Protein AF-F8PJX9-F1 (afdb_monomer)

pLDDT: mean 80.09, std 20.68, range [26.75, 98.44]

Mean predicted aligned error: 11.61 Å

Foldseek 3Di:
DPVVVVVVQQVVLLVQLLVVLVVVVVVVVVVVPDLAAASVVLCVQPLNVVSSPPPDDDPQHPCNVVVPDPPSVVSSVVSSCVVCVVLLQLLLVLLVNHPDDDPDPQWDRPLRFQLQWKAFQVALDFDPVCPLLSTDGSSRLRHDDRPPQDPVRSVVDDRDSVRMHGDPLLNQQVVLLCVQLVHDRTGPCSVVSQQVLAQFKFWPPAPFGFTGGPSNRNNVSVVDPDIDIHGHDPVCCCVLCVFPQDACLLVLCPDPDPVSVVQLQDQFKFFSRPDPPDDDDDDPDPDDDDDDDDDDDDDDDDDDDDPPPVVPPPPPTGTDRNVRLCVCCCPPVVDNRDHSRGMGGDDPPVCVVPPVPD

Structure (mmCIF, N/CA/C/O backbone):
data_AF-F8PJX9-F1
#
_entry.id   AF-F8PJX9-F1
#
loop_
_atom_site.group_PDB
_atom_site.id
_atom_site.type_symbol
_atom_site.label_atom_id
_atom_site.label_alt_id
_atom_site.label_comp_id
_atom_site.label_asym_id
_atom_site.label_entity_id
_atom_site.label_seq_id
_atom_site.pdbx_PDB_ins_code
_atom_site.Cartn_x
_atom_site.Cartn_y
_atom_site.Cartn_z
_atom_site.occupancy
_atom_site.B_iso_or_equiv
_atom_site.auth_seq_id
_atom_site.auth_comp_id
_atom_site.auth_asym_id
_atom_site.auth_atom_id
_atom_site.pdbx_PDB_model_num
ATOM 1 N N . MET A 1 1 ? -43.158 20.990 28.855 1.00 52.88 1 MET A N 1
ATOM 2 C CA . MET A 1 1 ? -42.082 21.633 28.054 1.00 52.88 1 MET A CA 1
ATOM 3 C C . MET A 1 1 ? -40.657 21.141 28.402 1.00 52.88 1 MET A C 1
ATOM 5 O O . MET A 1 1 ? -39.682 21.764 28.004 1.00 52.88 1 MET A O 1
ATOM 9 N N . THR A 1 2 ? -40.489 19.994 29.070 1.00 69.50 2 THR A N 1
ATOM 10 C CA . THR A 1 2 ? -39.221 19.583 29.715 1.00 69.50 2 THR A CA 1
ATOM 11 C C . THR A 1 2 ? -38.483 18.452 28.989 1.00 69.50 2 THR A C 1
ATOM 13 O O . THR A 1 2 ? -37.275 18.545 28.785 1.00 69.50 2 THR A O 1
ATOM 16 N N . GLU A 1 3 ? -39.188 17.436 28.484 1.00 73.19 3 GLU A N 1
ATOM 17 C CA . GLU A 1 3 ? -38.538 16.297 27.814 1.00 73.19 3 GLU A CA 1
ATOM 18 C C . GLU A 1 3 ? -37.868 16.656 26.487 1.00 73.19 3 GLU A C 1
ATOM 20 O O . GLU A 1 3 ? -36.768 16.193 26.208 1.00 73.19 3 GLU A O 1
ATOM 25 N N . ARG A 1 4 ? -38.500 17.496 25.657 1.00 77.31 4 ARG A N 1
ATOM 26 C CA . ARG A 1 4 ? -37.942 17.873 24.345 1.00 77.31 4 ARG A CA 1
ATOM 27 C C . ARG A 1 4 ? -36.623 18.638 24.491 1.00 77.31 4 ARG A C 1
ATOM 29 O O . ARG A 1 4 ? -35.697 18.415 23.717 1.00 77.31 4 ARG A O 1
ATOM 36 N N . ARG A 1 5 ? -36.522 19.494 25.514 1.00 75.75 5 ARG A N 1
ATOM 37 C CA . ARG A 1 5 ? -35.301 20.241 25.844 1.00 75.75 5 ARG A CA 1
ATOM 38 C C . ARG A 1 5 ? -34.212 19.309 26.381 1.00 75.75 5 ARG A C 1
ATOM 40 O O . ARG A 1 5 ? -33.078 19.403 25.925 1.00 75.75 5 ARG A O 1
ATOM 47 N N . GLN A 1 6 ? -34.565 18.359 27.251 1.00 77.50 6 GLN A N 1
ATOM 48 C CA . GLN A 1 6 ? -33.621 17.357 27.754 1.00 77.50 6 GLN A CA 1
ATOM 49 C C . GLN A 1 6 ? -33.105 16.431 26.643 1.00 77.50 6 GLN A C 1
ATOM 51 O O . GLN A 1 6 ? -31.904 16.188 26.557 1.00 77.50 6 GLN A O 1
ATOM 56 N N . ARG A 1 7 ? -33.984 15.958 25.748 1.00 77.69 7 ARG A N 1
ATOM 57 C CA . ARG A 1 7 ? -33.595 15.154 24.577 1.00 77.69 7 ARG A CA 1
ATOM 58 C C . ARG A 1 7 ? -32.652 15.931 23.661 1.00 77.69 7 ARG A C 1
ATOM 60 O O . ARG A 1 7 ? -31.599 15.414 23.310 1.00 77.69 7 ARG A O 1
ATOM 67 N N . SER A 1 8 ? -32.971 17.191 23.359 1.00 80.38 8 SER A N 1
ATOM 68 C CA . SER A 1 8 ? -32.108 18.055 22.544 1.00 80.38 8 SER A CA 1
ATOM 69 C C . SER A 1 8 ? -30.735 18.296 23.187 1.00 80.38 8 SER A C 1
ATOM 71 O O . SER A 1 8 ? -29.722 18.249 22.490 1.00 80.38 8 SER A O 1
ATOM 73 N N . MET A 1 9 ? -30.674 18.503 24.506 1.00 78.19 9 MET A N 1
ATOM 74 C CA . MET A 1 9 ? -29.403 18.632 25.225 1.00 78.19 9 MET A CA 1
ATOM 75 C C . MET A 1 9 ? -28.600 17.331 25.199 1.00 78.19 9 MET A C 1
ATOM 77 O O . MET A 1 9 ? -27.410 17.356 24.890 1.00 78.19 9 MET A O 1
ATOM 81 N N . ASN A 1 10 ? -29.241 16.190 25.462 1.00 77.88 10 ASN A N 1
ATOM 82 C CA . ASN A 1 10 ? -28.597 14.880 25.403 1.00 77.88 10 ASN A CA 1
ATOM 83 C C . ASN A 1 10 ? -28.039 14.602 23.997 1.00 77.88 10 ASN A C 1
ATOM 85 O O . ASN A 1 10 ? -26.886 14.199 23.871 1.00 77.88 10 ASN A O 1
ATOM 89 N N . GLU A 1 11 ? -28.804 14.888 22.937 1.00 80.50 11 GLU A N 1
ATOM 90 C CA . GLU A 1 11 ? -28.338 14.788 21.547 1.00 80.50 11 GLU A CA 1
ATOM 91 C C . GLU A 1 11 ? -27.119 15.675 21.273 1.00 80.50 11 GLU A C 1
ATOM 93 O O . GLU A 1 11 ? -26.170 15.234 20.621 1.00 80.50 11 GLU A O 1
ATOM 98 N N . HIS A 1 12 ? -27.111 16.909 21.786 1.00 80.00 12 HIS A N 1
ATOM 99 C CA . HIS A 1 12 ? -25.969 17.810 21.654 1.00 80.00 12 HIS A CA 1
ATOM 100 C C . HIS A 1 12 ? -24.716 17.247 22.347 1.00 80.00 12 HIS A C 1
ATOM 102 O O . HIS A 1 12 ? -23.640 17.223 21.745 1.00 80.00 12 HIS A O 1
ATOM 108 N N . TYR A 1 13 ? -24.843 16.725 23.573 1.00 78.06 13 TYR A N 1
ATOM 109 C CA . TYR A 1 13 ? -23.731 16.073 24.276 1.00 78.06 13 TYR A CA 1
ATOM 110 C C . TYR A 1 13 ? -23.221 14.835 23.531 1.00 78.06 13 TYR A C 1
ATOM 112 O O . TYR A 1 13 ? -22.010 14.689 23.359 1.00 78.06 13 TYR A O 1
ATOM 120 N N . TYR A 1 14 ? -24.122 13.988 23.026 1.00 78.00 14 TYR A N 1
ATOM 121 C CA . TYR A 1 14 ? -23.756 12.829 22.211 1.00 78.00 14 TYR A CA 1
ATOM 122 C C . TYR A 1 14 ? -22.992 13.234 20.945 1.00 78.00 14 TYR A C 1
ATOM 124 O O . TYR A 1 14 ? -21.955 12.643 20.636 1.00 78.00 14 TYR A O 1
ATOM 132 N N . ARG A 1 15 ? -23.458 14.262 20.220 1.00 81.81 15 ARG A N 1
ATOM 133 C CA . ARG A 1 15 ? -22.756 14.780 19.032 1.00 81.81 15 ARG A CA 1
ATOM 134 C C . ARG A 1 15 ? -21.364 15.291 19.388 1.00 81.81 15 ARG A C 1
ATOM 136 O O . ARG A 1 15 ? -20.407 14.925 18.709 1.00 81.81 15 ARG A O 1
ATOM 143 N N . ARG A 1 16 ? -21.235 16.069 20.469 1.00 82.50 16 ARG A N 1
ATOM 144 C CA . ARG A 1 16 ? -19.939 16.590 20.929 1.00 82.50 16 ARG A CA 1
ATOM 145 C C . ARG A 1 16 ? -18.960 15.460 21.247 1.00 82.50 16 ARG A C 1
ATOM 147 O O . ARG A 1 16 ? -17.855 15.461 20.716 1.00 82.50 16 ARG A O 1
ATOM 154 N N . ARG A 1 17 ? -19.388 14.448 22.011 1.00 80.56 17 ARG A N 1
ATOM 155 C CA . ARG A 1 17 ? -18.528 13.300 22.347 1.00 80.56 17 ARG A CA 1
ATOM 156 C C . ARG A 1 17 ? -18.090 12.509 21.115 1.00 80.56 17 ARG A C 1
ATOM 158 O O . ARG A 1 17 ? -16.942 12.084 21.038 1.00 80.56 17 ARG A O 1
ATOM 165 N N . ARG A 1 18 ? -18.963 12.340 20.114 1.00 84.19 18 ARG A N 1
ATOM 166 C CA . ARG A 1 18 ? -18.594 11.668 18.853 1.00 84.19 18 ARG A CA 1
ATOM 167 C C . ARG A 1 18 ? -17.515 12.413 18.068 1.00 84.19 18 ARG A C 1
ATOM 169 O O . ARG A 1 18 ? -16.704 11.747 17.421 1.00 84.19 18 ARG A O 1
ATOM 176 N N . ILE A 1 19 ? -17.519 13.747 18.122 1.00 86.00 19 ILE A N 1
ATOM 177 C CA . ILE A 1 19 ? -16.484 14.598 17.519 1.00 86.00 19 ILE A CA 1
ATOM 178 C C . ILE A 1 19 ? -15.173 14.456 18.297 1.00 86.00 19 ILE A C 1
ATOM 180 O O . ILE A 1 19 ? -14.124 14.270 17.691 1.00 86.00 19 ILE A O 1
ATOM 184 N N . GLU A 1 20 ? -15.219 14.476 19.630 1.00 83.75 20 GLU A N 1
ATOM 185 C CA . GLU A 1 20 ? -14.023 14.328 20.470 1.00 83.75 20 GLU A CA 1
ATOM 186 C C . GLU A 1 20 ? -13.341 12.955 20.278 1.00 83.75 20 GLU A C 1
ATOM 188 O O . GLU A 1 20 ? -12.118 12.881 20.130 1.00 83.75 20 GLU A O 1
ATOM 193 N N . VAL A 1 21 ? -14.125 11.872 20.182 1.00 86.75 21 VAL A N 1
ATOM 194 C CA . VAL A 1 21 ? -13.628 10.521 19.848 1.00 86.75 21 VAL A CA 1
ATOM 195 C C . VAL A 1 21 ? -12.968 10.495 18.471 1.00 86.75 21 VAL A C 1
ATOM 197 O O . VAL A 1 21 ? -11.908 9.900 18.301 1.00 86.75 21 VAL A O 1
ATOM 200 N N . GLU A 1 22 ? -13.570 11.153 17.482 1.00 90.44 22 GLU A N 1
ATOM 201 C CA . GLU A 1 22 ? -13.020 11.235 16.127 1.00 90.44 22 GLU A CA 1
ATOM 202 C C . GLU A 1 22 ? -11.712 12.029 16.076 1.00 90.44 22 GLU A C 1
ATOM 204 O O . GLU A 1 22 ? -10.753 11.604 15.435 1.00 90.44 22 GLU A O 1
ATOM 209 N N . GLN A 1 23 ? -11.621 13.138 16.811 1.00 88.75 23 GLN A N 1
ATOM 210 C CA . GLN A 1 23 ? -10.377 13.895 16.959 1.00 88.75 23 GLN A CA 1
ATOM 211 C C . GLN A 1 23 ? -9.276 13.057 17.614 1.00 88.75 23 GLN A C 1
ATOM 213 O O . GLN A 1 23 ? -8.115 13.133 17.212 1.00 88.75 23 GLN A O 1
ATOM 218 N N . HIS A 1 24 ? -9.616 12.246 18.616 1.00 87.25 24 HIS A N 1
ATOM 219 C CA . HIS A 1 24 ? -8.653 11.346 19.241 1.00 87.25 24 HIS A CA 1
ATOM 220 C C . HIS A 1 24 ? -8.212 10.216 18.307 1.00 87.25 24 HIS A C 1
ATOM 222 O O . HIS A 1 24 ? -7.014 9.981 18.184 1.00 87.25 24 HIS A O 1
ATOM 228 N N . PHE A 1 25 ? -9.147 9.591 17.590 1.00 90.94 25 PHE A N 1
ATOM 229 C CA . PHE A 1 25 ? -8.839 8.611 16.550 1.00 90.94 25 PHE A CA 1
ATOM 230 C C . PHE A 1 25 ? -7.883 9.188 15.498 1.00 90.94 25 PHE A C 1
ATOM 232 O O . PHE A 1 25 ? -6.879 8.566 15.162 1.00 90.94 25 PHE A O 1
ATOM 239 N N . ASN A 1 26 ? -8.148 10.408 15.021 1.00 91.25 26 ASN A N 1
ATOM 240 C CA . ASN A 1 26 ? -7.288 11.081 14.051 1.00 91.25 26 ASN A CA 1
ATOM 241 C C . ASN A 1 26 ? -5.891 11.380 14.617 1.00 91.25 26 ASN A C 1
ATOM 243 O O . ASN A 1 26 ? -4.916 11.253 13.879 1.00 91.25 26 ASN A O 1
ATOM 247 N N . ARG A 1 27 ? -5.771 11.704 15.915 1.00 89.50 27 ARG A N 1
ATOM 248 C CA . ARG A 1 27 ? -4.466 11.827 16.591 1.00 89.50 27 ARG A CA 1
ATOM 249 C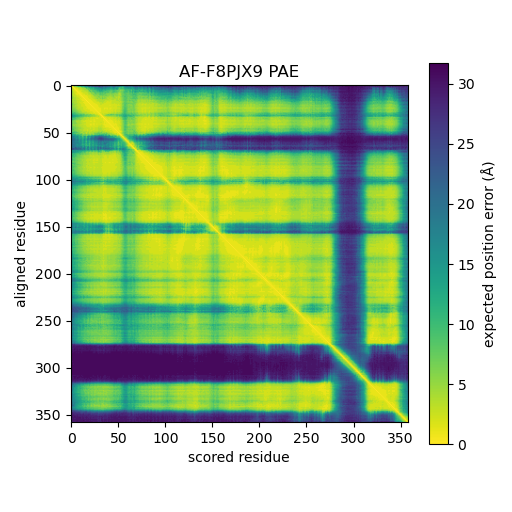 C . ARG A 1 27 ? -3.706 10.502 16.607 1.00 89.50 27 ARG A C 1
ATOM 251 O O . ARG A 1 27 ? -2.593 10.459 16.095 1.00 89.50 27 ARG A O 1
ATOM 258 N N . LEU A 1 28 ? -4.328 9.418 17.076 1.00 88.94 28 LEU A N 1
ATOM 259 C CA . LEU A 1 28 ? -3.705 8.085 17.084 1.00 88.94 28 LEU A CA 1
ATOM 260 C C . LEU A 1 28 ? -3.274 7.652 15.675 1.00 88.94 28 LEU A C 1
ATOM 262 O O . LEU A 1 28 ? -2.184 7.119 15.483 1.00 88.94 28 LEU A O 1
ATOM 266 N N . LYS A 1 29 ? -4.112 7.934 14.671 1.00 89.62 29 LYS A N 1
ATOM 267 C CA . LYS A 1 29 ? -3.804 7.662 13.265 1.00 89.62 29 LYS A CA 1
ATOM 268 C C . LYS A 1 29 ? -2.610 8.477 12.766 1.00 89.62 29 LYS A C 1
ATOM 270 O O . LYS A 1 29 ? -1.818 7.960 11.988 1.00 89.62 29 LYS A O 1
ATOM 275 N N . SER A 1 30 ? -2.484 9.734 13.192 1.00 87.69 30 SER A N 1
ATOM 276 C CA . SER A 1 30 ? -1.356 10.596 12.819 1.00 87.69 30 SER A CA 1
ATOM 277 C C . SER A 1 30 ? -0.043 10.221 13.511 1.00 87.69 30 SER A C 1
ATOM 279 O O . SER A 1 30 ? 1.014 10.417 12.925 1.00 87.69 30 SER A O 1
ATOM 281 N N . GLU A 1 31 ? -0.105 9.654 14.719 1.00 87.75 31 GLU A N 1
ATOM 282 C CA . GLU A 1 31 ? 1.071 9.165 15.450 1.00 87.75 31 GLU A CA 1
ATOM 283 C C . GLU A 1 31 ? 1.675 7.909 14.806 1.00 87.75 31 GLU A C 1
ATOM 285 O O . GLU A 1 31 ? 2.873 7.680 14.924 1.00 87.75 31 GLU A O 1
ATOM 290 N N . GLY A 1 32 ? 0.864 7.088 14.126 1.00 82.12 32 GLY A N 1
ATOM 291 C CA . GLY A 1 32 ? 1.338 5.921 13.367 1.00 82.12 32 GLY A CA 1
ATOM 292 C C . GLY A 1 32 ? 1.803 4.731 14.217 1.00 82.12 32 GLY A C 1
ATOM 293 O O . GLY A 1 32 ? 2.266 3.734 13.673 1.00 82.12 32 GLY A O 1
ATOM 294 N N . ASN A 1 33 ? 1.649 4.800 15.541 1.00 82.88 33 ASN A N 1
ATOM 295 C CA . ASN A 1 33 ? 2.106 3.760 16.472 1.00 82.88 33 ASN A CA 1
ATOM 296 C C . ASN A 1 33 ? 1.156 2.555 16.573 1.00 82.88 33 ASN A C 1
ATOM 298 O O . ASN A 1 33 ? 1.515 1.523 17.144 1.00 82.88 33 ASN A O 1
ATOM 302 N N . PHE A 1 34 ? -0.065 2.679 16.051 1.00 84.19 34 PHE A N 1
ATOM 303 C CA . PHE A 1 34 ? -1.120 1.684 16.207 1.00 84.19 34 PHE A CA 1
ATOM 304 C C . PHE A 1 34 ? -1.714 1.286 14.860 1.00 84.19 34 PHE A C 1
ATOM 306 O O . PHE A 1 34 ? -2.024 2.137 14.027 1.00 84.19 34 PHE A O 1
ATOM 313 N N . VAL A 1 35 ? -1.964 -0.014 14.694 1.00 90.88 35 VAL A N 1
ATOM 314 C CA . VAL A 1 35 ? -2.883 -0.499 13.664 1.00 90.88 35 VAL A CA 1
ATOM 315 C C . VAL A 1 35 ? -4.294 -0.198 14.146 1.00 90.88 35 VAL A C 1
ATOM 317 O O . VAL A 1 35 ? -4.730 -0.712 15.177 1.00 90.88 35 VAL A O 1
ATOM 320 N N . LEU A 1 36 ? -4.986 0.674 13.421 1.00 93.12 36 LEU A N 1
ATOM 321 C CA . LEU A 1 36 ? -6.319 1.129 13.787 1.00 93.12 36 LEU A CA 1
ATOM 322 C C . LEU A 1 36 ? -7.366 0.542 12.841 1.00 93.12 36 LEU A C 1
ATOM 324 O O . LEU A 1 36 ? -7.138 0.494 11.629 1.00 93.12 36 LEU A O 1
ATOM 328 N N . PRO A 1 37 ? -8.535 0.143 13.369 1.00 94.25 37 PRO A N 1
ATOM 329 C CA . PRO A 1 37 ? -9.659 -0.212 12.529 1.00 94.25 37 PRO A CA 1
ATOM 330 C C . PRO A 1 37 ? -10.274 1.049 11.898 1.00 94.25 37 PRO A C 1
ATOM 332 O O . PRO A 1 37 ? -9.840 2.180 12.141 1.00 94.25 37 PRO A O 1
ATOM 335 N N . THR A 1 38 ? -11.341 0.893 11.117 1.00 91.81 38 THR A N 1
ATOM 336 C CA . THR A 1 38 ? -12.140 2.051 10.682 1.00 91.81 38 THR A CA 1
ATOM 337 C C . THR A 1 38 ? -12.692 2.831 11.884 1.00 91.81 38 THR A C 1
ATOM 339 O O . THR A 1 38 ? -12.936 2.267 12.950 1.00 91.81 38 THR A O 1
ATOM 342 N N . LEU A 1 39 ? -12.973 4.130 11.720 1.00 91.00 39 LEU A N 1
ATOM 343 C CA . LEU A 1 39 ? -13.576 4.946 12.787 1.00 91.00 39 LEU A CA 1
ATOM 344 C C . LEU A 1 39 ? -14.912 4.363 13.289 1.00 91.00 39 LEU A C 1
ATOM 346 O O . LEU A 1 39 ? -15.264 4.524 14.458 1.00 91.00 39 LEU A O 1
ATOM 350 N N . ALA A 1 40 ? -15.668 3.699 12.411 1.00 89.50 40 ALA A N 1
ATOM 351 C CA . ALA A 1 40 ? -16.921 3.046 12.773 1.00 89.50 40 ALA A CA 1
ATOM 352 C C . ALA A 1 40 ? -16.693 1.873 13.737 1.00 89.50 40 ALA A C 1
ATOM 354 O O . ALA A 1 40 ? -17.381 1.793 14.751 1.00 89.50 40 ALA A O 1
ATOM 355 N N . GLU A 1 41 ? -15.711 1.016 13.460 1.00 91.94 41 GLU A N 1
ATOM 356 C CA . GLU A 1 41 ? -15.319 -0.085 14.348 1.00 91.94 41 GLU A CA 1
ATOM 357 C C . GLU A 1 41 ? -14.650 0.427 15.629 1.00 91.94 41 GLU A C 1
ATOM 359 O O . GLU A 1 41 ? -14.981 -0.023 16.722 1.00 91.94 41 GLU A O 1
ATOM 364 N N . PHE A 1 42 ? -13.800 1.452 15.533 1.00 92.38 42 PHE A N 1
ATOM 365 C CA . PHE A 1 42 ? -13.177 2.082 16.699 1.00 92.38 42 PHE A CA 1
ATOM 366 C C . PHE A 1 42 ? -14.218 2.602 17.703 1.00 92.38 42 PHE A C 1
ATOM 368 O O . PHE A 1 42 ? -14.086 2.423 18.910 1.00 92.38 42 PHE A O 1
ATOM 375 N N . ARG A 1 43 ? -15.315 3.194 17.214 1.00 90.31 43 ARG A N 1
ATOM 376 C CA . ARG A 1 43 ? -16.429 3.663 18.058 1.00 90.31 43 ARG A CA 1
ATOM 377 C C . ARG A 1 43 ? -17.188 2.535 18.766 1.00 90.31 43 ARG A C 1
ATOM 379 O O . ARG A 1 43 ? -17.913 2.836 19.714 1.00 90.31 43 ARG A O 1
ATOM 386 N N . LYS A 1 44 ? -17.059 1.282 18.314 1.00 90.94 44 LYS A N 1
ATOM 387 C CA . LYS A 1 44 ? -17.693 0.106 18.930 1.00 90.94 44 LYS A CA 1
ATOM 388 C C . LYS A 1 44 ? -16.868 -0.494 20.066 1.00 90.94 44 LYS A C 1
ATOM 390 O O . LYS A 1 44 ? -17.406 -1.323 20.792 1.00 90.94 44 LYS A O 1
ATOM 395 N N . LEU A 1 45 ? -15.607 -0.088 20.238 1.00 91.50 45 LEU A N 1
ATOM 396 C CA . LEU A 1 45 ? -14.776 -0.582 21.336 1.00 91.50 45 LEU A CA 1
ATOM 397 C C . LEU A 1 45 ? -15.451 -0.291 22.691 1.00 91.50 45 LEU A C 1
ATOM 399 O O . LEU A 1 45 ? -15.983 0.813 22.861 1.00 91.50 45 LEU A O 1
ATOM 403 N N . PRO A 1 46 ? -15.424 -1.226 23.658 1.00 89.94 46 PRO A N 1
ATOM 404 C CA . PRO A 1 46 ? -16.070 -1.059 24.961 1.00 89.94 46 PRO A CA 1
ATOM 405 C C . PRO A 1 46 ? -15.726 0.262 25.661 1.00 89.94 46 PRO A C 1
ATOM 407 O O . PRO A 1 46 ? -16.624 0.998 26.079 1.00 89.94 46 PRO A O 1
ATOM 410 N N . VAL A 1 47 ? -14.441 0.625 25.716 1.00 86.69 47 VAL A N 1
ATOM 411 C CA . VAL A 1 47 ? -13.991 1.894 26.307 1.00 86.69 47 VAL A CA 1
ATOM 412 C C . VAL A 1 47 ? -14.563 3.107 25.565 1.00 86.69 47 VAL A C 1
ATOM 414 O O . VAL A 1 47 ? -14.965 4.087 26.191 1.00 86.69 47 VAL A O 1
ATOM 417 N N . MET A 1 48 ? -14.692 3.034 24.237 1.00 86.44 48 MET A N 1
ATOM 418 C CA . MET A 1 48 ? -15.272 4.111 23.430 1.00 86.44 48 MET A CA 1
ATOM 419 C C . MET A 1 48 ? -16.782 4.210 23.618 1.00 86.44 48 MET A C 1
ATOM 421 O O . MET A 1 48 ? -17.317 5.318 23.649 1.00 86.44 48 MET A O 1
ATOM 425 N N . GLN A 1 49 ? -17.492 3.093 23.768 1.00 85.25 49 GLN A N 1
ATOM 426 C CA . GLN A 1 49 ? -18.920 3.105 24.087 1.00 85.25 49 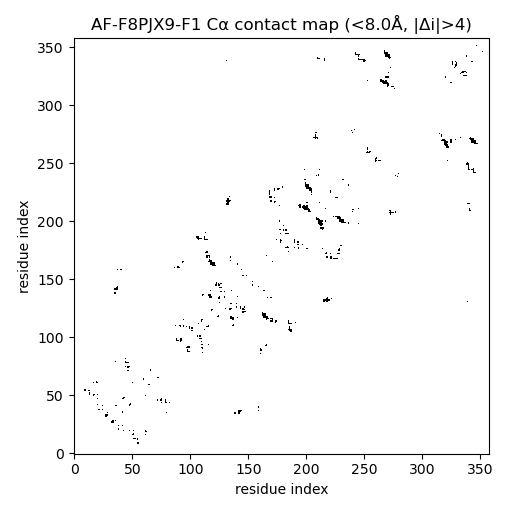GLN A CA 1
ATOM 427 C C . GLN A 1 49 ? -19.176 3.709 25.468 1.00 85.25 49 GLN A C 1
ATOM 429 O O . GLN A 1 49 ? -20.050 4.563 25.602 1.00 85.25 49 GLN A O 1
ATOM 434 N N . LEU A 1 50 ? -18.366 3.350 26.469 1.00 81.31 50 LEU A N 1
ATOM 435 C CA . LEU A 1 50 ? -18.460 3.912 27.816 1.00 81.31 50 LEU A CA 1
ATOM 436 C C . LEU A 1 50 ? -18.210 5.421 27.810 1.00 81.31 50 LEU A C 1
ATOM 438 O O . LEU A 1 50 ? -18.968 6.187 28.407 1.00 81.31 50 LEU A O 1
ATOM 442 N N . VAL A 1 51 ? -17.181 5.871 27.089 1.00 77.38 51 VAL A N 1
ATOM 443 C CA . VAL A 1 51 ? -16.892 7.301 26.975 1.00 77.38 51 VAL A CA 1
ATOM 444 C C . VAL A 1 51 ? -17.992 8.033 26.201 1.00 77.38 51 VAL A C 1
ATOM 446 O O . VAL A 1 51 ? -18.357 9.135 26.599 1.00 77.38 51 VAL A O 1
ATOM 449 N N . GLN A 1 52 ? -18.576 7.446 25.154 1.00 75.69 52 GLN A N 1
ATOM 450 C CA . GLN A 1 52 ? -19.688 8.055 24.409 1.00 75.69 52 GLN A CA 1
ATOM 451 C C . GLN A 1 52 ? -21.013 8.061 25.194 1.00 75.69 52 GLN A C 1
ATOM 453 O O . GLN A 1 52 ? -21.808 8.979 25.007 1.00 75.69 52 GLN A O 1
ATOM 458 N N . GLY A 1 53 ? -21.241 7.077 26.070 1.00 69.38 53 GLY A N 1
ATOM 459 C CA . GLY A 1 53 ? -22.475 6.897 26.844 1.00 69.38 53 GLY A CA 1
ATOM 460 C C . GLY A 1 53 ? -22.586 7.736 28.121 1.00 69.38 53 GLY A C 1
ATOM 461 O O . GLY A 1 53 ? -23.680 7.853 28.669 1.00 69.38 53 GLY A O 1
ATOM 462 N N . LYS A 1 54 ? -21.496 8.357 28.600 1.00 66.00 54 LYS A N 1
ATOM 463 C CA . LYS A 1 54 ? -21.525 9.279 29.752 1.00 66.00 54 LYS A CA 1
ATOM 464 C C . LYS A 1 54 ? -22.273 10.573 29.398 1.00 66.00 54 LYS A C 1
ATOM 466 O O . LYS A 1 54 ? -21.676 11.585 29.022 1.00 66.00 54 LYS A O 1
ATOM 471 N N . VAL A 1 55 ? -23.592 10.556 29.530 1.00 54.69 55 VAL A N 1
ATOM 472 C CA . VAL A 1 55 ? -24.449 11.735 29.380 1.00 54.69 55 VAL A CA 1
ATOM 473 C C . VAL A 1 55 ? -24.911 12.181 30.762 1.00 54.69 55 VAL A C 1
ATOM 475 O O . VAL A 1 55 ? -25.570 11.421 31.459 1.00 54.69 55 VAL A O 1
ATOM 478 N N . GLY A 1 56 ? -24.573 13.416 31.152 1.00 53.62 56 GLY A N 1
ATOM 479 C CA . GLY A 1 56 ? -25.314 14.124 32.204 1.00 53.62 56 GLY A CA 1
ATOM 480 C C . GLY A 1 56 ? -24.606 14.528 33.502 1.00 53.62 56 GLY A C 1
ATOM 481 O O . GLY A 1 56 ? -25.269 15.177 34.298 1.00 53.62 56 GLY A O 1
ATOM 482 N N . THR A 1 57 ? -23.324 14.232 33.758 1.00 47.31 57 THR A N 1
ATOM 483 C CA . THR A 1 57 ? -22.778 14.440 35.129 1.00 47.31 57 THR A CA 1
ATOM 484 C C . THR A 1 57 ? -21.496 15.249 35.292 1.00 47.31 57 THR A C 1
ATOM 486 O O . THR A 1 57 ? -21.131 15.540 36.427 1.00 47.31 57 THR A O 1
ATOM 489 N N . SER A 1 58 ? -20.824 15.711 34.237 1.00 48.09 58 SER A N 1
ATOM 490 C CA . SER A 1 58 ? -19.713 16.651 34.433 1.00 48.09 58 SER A CA 1
ATOM 491 C C . SER A 1 58 ? -19.448 17.524 33.211 1.00 48.09 58 SER A C 1
ATOM 493 O O . SER A 1 58 ? -19.514 17.082 32.065 1.00 48.09 58 SER A O 1
ATOM 495 N N . ASN A 1 59 ? -19.094 18.783 33.474 1.00 49.59 59 ASN A N 1
ATOM 496 C CA . ASN A 1 59 ? -18.535 19.724 32.499 1.00 49.59 59 ASN A CA 1
ATOM 497 C C . ASN A 1 59 ? -17.129 19.316 32.008 1.00 49.59 59 ASN A C 1
ATOM 499 O O . ASN A 1 59 ? -16.494 20.082 31.285 1.00 49.59 59 ASN A O 1
ATOM 503 N N . ASN A 1 60 ? -16.635 18.127 32.369 1.00 54.12 60 ASN A N 1
ATOM 504 C CA . ASN A 1 60 ? -15.330 17.663 31.925 1.00 54.12 60 ASN A CA 1
ATOM 505 C C . ASN A 1 60 ? -15.382 17.345 30.430 1.00 54.12 60 ASN A C 1
ATOM 507 O O . ASN A 1 60 ? -16.239 16.602 29.947 1.00 54.12 60 ASN A O 1
ATOM 511 N N . SER A 1 61 ? -14.467 17.957 29.681 1.00 57.66 61 SER A N 1
ATOM 512 C CA . SER A 1 61 ? -14.242 17.621 28.280 1.00 57.66 61 SER A CA 1
ATOM 513 C C . SER A 1 61 ? -13.731 16.184 28.173 1.00 57.66 61 SER A C 1
ATOM 515 O O . SER A 1 61 ? -13.067 15.687 29.084 1.00 57.66 61 SER A O 1
ATOM 517 N N . PHE A 1 62 ? -13.971 15.521 27.040 1.00 59.06 62 PHE A N 1
ATOM 518 C CA . PHE A 1 62 ? -13.337 14.232 26.731 1.00 59.06 62 PHE A CA 1
ATOM 519 C C . PHE A 1 62 ? -11.814 14.301 26.891 1.00 59.06 62 PHE A C 1
ATOM 521 O O . PHE A 1 62 ? -11.187 13.348 27.334 1.00 59.06 62 PHE A O 1
ATOM 528 N N . ALA A 1 63 ? -11.214 15.455 26.582 1.00 55.38 63 ALA A N 1
ATOM 529 C CA . ALA A 1 63 ? -9.798 15.704 26.808 1.00 55.38 63 ALA A CA 1
ATOM 530 C C . ALA A 1 63 ? -9.416 15.721 28.298 1.00 55.38 63 ALA A C 1
ATOM 532 O O . ALA A 1 63 ? -8.297 15.342 28.605 1.00 55.38 63 ALA A O 1
ATOM 533 N N . GLY A 1 64 ? -10.305 16.131 29.207 1.00 57.81 64 GLY A N 1
ATOM 534 C CA . GLY A 1 64 ? -10.112 16.040 30.658 1.00 57.81 64 GLY A CA 1
ATOM 535 C C . GLY A 1 64 ? -10.257 14.613 31.194 1.00 57.81 64 GLY A C 1
ATOM 536 O O . GLY A 1 64 ? -9.484 14.216 32.060 1.00 57.81 64 GLY A O 1
ATOM 537 N N . ASP A 1 65 ? -11.172 13.821 30.626 1.00 59.44 65 ASP A N 1
ATOM 538 C CA . ASP A 1 65 ? -11.263 12.383 30.913 1.00 59.44 65 ASP A CA 1
ATOM 539 C C . ASP A 1 65 ? -10.003 11.649 30.397 1.00 59.44 65 ASP A C 1
ATOM 541 O O . ASP A 1 65 ? -9.443 10.819 31.104 1.00 59.44 65 ASP A O 1
ATOM 545 N N . LEU A 1 66 ? -9.503 12.005 29.204 1.00 59.19 66 LEU A N 1
ATOM 546 C CA . LEU A 1 66 ? -8.358 11.363 28.541 1.00 59.19 66 LEU A CA 1
ATOM 547 C C . LEU A 1 66 ? -6.979 11.831 29.060 1.00 59.19 66 LEU A C 1
ATOM 549 O O . LEU A 1 66 ? -6.063 11.022 29.156 1.00 59.19 66 LEU A O 1
ATOM 553 N N . LYS A 1 67 ? -6.799 13.123 29.392 1.00 53.91 67 LYS A N 1
ATOM 554 C CA . LYS A 1 67 ? -5.519 13.676 29.901 1.00 53.91 67 LYS A CA 1
ATOM 555 C C . LYS A 1 67 ? -5.151 13.152 31.287 1.00 53.91 67 LYS A C 1
ATOM 557 O O . LYS A 1 67 ? -3.975 13.163 31.628 1.00 53.91 67 LYS A O 1
ATOM 562 N N . ASN A 1 68 ? -6.131 12.719 32.075 1.00 50.75 68 ASN A N 1
ATOM 563 C CA . ASN A 1 68 ? -5.938 12.405 33.490 1.00 50.75 68 ASN A CA 1
ATOM 564 C C . ASN A 1 68 ? -5.762 10.906 33.776 1.00 50.75 68 ASN A C 1
ATOM 566 O O . ASN A 1 68 ? -5.836 10.496 34.931 1.00 50.75 68 ASN A O 1
ATOM 570 N N . SER A 1 69 ? -5.565 10.058 32.762 1.00 57.47 69 SER A N 1
ATOM 571 C CA . SER A 1 69 ? -5.667 8.616 32.973 1.00 57.47 69 SER A CA 1
ATOM 572 C C . SER A 1 69 ? -4.810 7.814 31.991 1.00 57.47 69 SER A C 1
ATOM 574 O O . SER A 1 69 ? -5.272 7.438 30.916 1.00 57.47 69 SER A O 1
ATOM 576 N N . LEU A 1 70 ? -3.573 7.488 32.394 1.00 64.94 70 LEU A N 1
ATOM 577 C CA . LEU A 1 70 ? -2.769 6.414 31.776 1.00 64.94 70 LEU A CA 1
ATOM 578 C C . LEU A 1 70 ? -3.608 5.135 31.586 1.00 64.94 70 LEU A C 1
ATOM 580 O O . LEU A 1 70 ? -3.526 4.473 30.555 1.00 64.94 70 LEU A O 1
ATOM 584 N N . LEU A 1 71 ? -4.516 4.881 32.532 1.00 71.06 71 LEU A N 1
ATOM 585 C CA . LEU A 1 71 ? -5.468 3.778 32.513 1.00 71.06 71 LEU A CA 1
ATOM 586 C C . LEU A 1 71 ? -6.387 3.786 31.274 1.00 71.06 71 LEU A C 1
ATOM 588 O O . LEU A 1 71 ? -6.617 2.731 30.698 1.00 71.06 71 LEU A O 1
ATOM 592 N N . ILE A 1 72 ? -6.901 4.932 30.803 1.00 72.88 72 ILE A N 1
ATOM 593 C CA . ILE A 1 72 ? -7.754 4.949 29.594 1.00 72.88 72 ILE A CA 1
ATOM 594 C C . ILE A 1 72 ? -6.947 4.601 28.340 1.00 72.88 72 ILE A C 1
ATOM 596 O O . ILE A 1 72 ? -7.451 3.877 27.482 1.00 72.88 72 ILE A O 1
ATOM 600 N N . ALA A 1 73 ? -5.701 5.065 28.230 1.00 75.81 73 ALA A N 1
ATOM 601 C CA . ALA A 1 73 ? -4.837 4.698 27.109 1.00 75.81 73 ALA A CA 1
ATOM 602 C C . ALA A 1 73 ? -4.542 3.185 27.099 1.00 75.81 73 ALA A C 1
ATOM 604 O O . ALA A 1 73 ? -4.656 2.541 26.054 1.00 75.81 73 ALA A O 1
ATOM 605 N N . GLU A 1 74 ? -4.254 2.603 28.265 1.00 82.75 74 GLU A N 1
ATOM 606 C CA . GLU A 1 74 ? -4.066 1.156 28.433 1.00 82.75 74 GLU A CA 1
ATOM 607 C C . GLU A 1 74 ? -5.335 0.358 28.103 1.00 82.75 74 GLU A C 1
ATOM 609 O O . GLU A 1 74 ? -5.255 -0.684 27.447 1.00 82.75 74 GLU A O 1
ATOM 614 N N . LEU A 1 75 ? -6.513 0.861 28.490 1.00 86.50 75 LEU A N 1
ATOM 615 C CA . LEU A 1 75 ? -7.804 0.252 28.155 1.00 86.50 75 LEU A CA 1
ATOM 616 C C . LEU A 1 75 ? -8.071 0.276 26.647 1.00 86.50 75 LEU A C 1
ATOM 618 O O . LEU A 1 75 ? -8.463 -0.746 26.090 1.00 86.50 75 LEU A O 1
ATOM 622 N N . ILE A 1 76 ? -7.808 1.398 25.967 1.00 86.62 76 ILE A N 1
ATOM 623 C CA . ILE A 1 76 ? -7.922 1.493 24.501 1.00 86.62 76 ILE A CA 1
ATOM 624 C C . ILE A 1 76 ? -6.991 0.486 23.834 1.00 86.62 76 ILE A C 1
ATOM 626 O O . ILE A 1 76 ? -7.401 -0.222 22.916 1.00 86.62 76 ILE A O 1
ATOM 630 N N . GLN A 1 77 ? -5.750 0.387 24.306 1.00 87.69 77 GLN A N 1
ATOM 631 C CA . GLN A 1 77 ? -4.797 -0.570 23.764 1.00 87.69 77 GLN A CA 1
ATOM 632 C C . GLN A 1 77 ? -5.245 -2.020 24.008 1.00 87.69 77 GLN A C 1
ATOM 634 O O . GLN A 1 77 ? -5.098 -2.865 23.125 1.00 87.69 77 GLN A O 1
ATOM 639 N N . GLY A 1 78 ? -5.812 -2.311 25.181 1.00 91.06 78 GLY A N 1
ATOM 640 C CA . GLY A 1 78 ? -6.398 -3.609 25.511 1.00 91.06 78 GLY A CA 1
ATOM 641 C C . GLY A 1 78 ? -7.572 -3.975 24.603 1.00 91.06 78 GLY A C 1
ATOM 642 O O . GLY A 1 78 ? -7.597 -5.078 24.060 1.00 91.06 78 GLY A O 1
ATOM 643 N N . ASP A 1 79 ? -8.500 -3.044 24.385 1.00 92.56 79 ASP A N 1
ATOM 644 C CA . ASP A 1 79 ? -9.659 -3.237 23.509 1.00 92.56 79 ASP A CA 1
ATOM 645 C C . ASP A 1 79 ? -9.243 -3.407 22.041 1.00 92.56 79 ASP A C 1
ATOM 647 O O . ASP A 1 79 ? -9.762 -4.285 21.352 1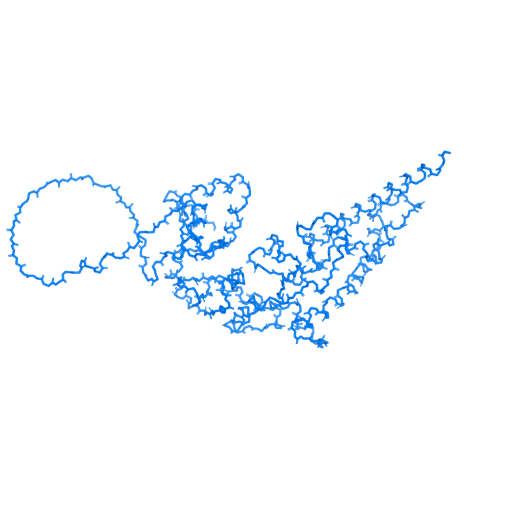.00 92.56 79 ASP A O 1
ATOM 651 N N . LEU A 1 80 ? -8.261 -2.631 21.569 1.00 93.31 80 LEU A N 1
ATOM 652 C CA . LEU A 1 80 ? -7.696 -2.794 20.228 1.00 93.31 80 LEU A CA 1
ATOM 653 C C . LEU A 1 80 ? -7.036 -4.164 20.054 1.00 93.31 80 LEU A C 1
ATOM 655 O O . LEU A 1 80 ? -7.240 -4.798 19.022 1.00 93.31 80 LEU A O 1
ATOM 659 N N . ARG A 1 81 ? -6.273 -4.648 21.045 1.00 92.69 81 ARG A N 1
ATOM 660 C CA . ARG A 1 81 ? -5.681 -5.996 20.994 1.00 92.69 81 ARG A CA 1
ATOM 661 C C . ARG A 1 81 ? -6.757 -7.074 20.879 1.00 92.69 81 ARG A C 1
ATOM 663 O O . ARG A 1 81 ? -6.681 -7.877 19.957 1.00 92.69 81 ARG A O 1
ATOM 670 N N . LYS A 1 82 ? -7.787 -7.026 21.729 1.00 94.06 82 LYS A N 1
ATOM 671 C CA . LYS A 1 82 ? -8.915 -7.974 21.690 1.00 94.06 82 LYS A CA 1
ATOM 672 C C . LYS A 1 82 ? -9.671 -7.941 20.364 1.00 94.06 82 LYS A C 1
ATOM 674 O O . LYS A 1 82 ? -10.114 -8.976 19.887 1.00 94.06 82 LYS A O 1
ATOM 679 N N . TRP A 1 83 ? -9.825 -6.759 19.767 1.00 95.12 83 TRP A N 1
ATOM 680 C CA . TRP A 1 83 ? -10.433 -6.629 18.444 1.00 95.12 83 TRP A CA 1
ATOM 681 C C . TRP A 1 83 ? -9.536 -7.216 17.342 1.00 95.12 83 TRP A C 1
ATOM 683 O O . TRP A 1 83 ? -10.036 -7.867 16.429 1.00 95.12 83 TRP A O 1
ATOM 693 N N . MET A 1 84 ? -8.215 -7.019 17.430 1.00 94.25 84 MET A N 1
ATOM 694 C CA . MET A 1 84 ? -7.260 -7.507 16.431 1.00 94.25 84 MET A CA 1
ATOM 695 C C . MET A 1 84 ? -7.021 -9.016 16.494 1.00 94.25 84 MET A C 1
ATOM 697 O O . MET A 1 84 ? -6.775 -9.597 15.446 1.00 94.25 84 MET A O 1
ATOM 701 N N . GLU A 1 85 ? -7.067 -9.653 17.665 1.00 93.62 85 GLU A N 1
ATOM 702 C CA . GLU A 1 85 ? -6.825 -11.100 17.831 1.00 93.62 85 GLU A CA 1
ATOM 703 C C . GLU A 1 85 ? -7.577 -11.974 16.804 1.00 93.62 85 GLU A C 1
ATOM 705 O O . GLU A 1 85 ? -6.910 -12.631 16.000 1.00 93.62 85 GLU A O 1
ATOM 710 N N . PRO A 1 86 ? -8.922 -11.924 16.703 1.00 94.62 86 PRO A N 1
ATOM 711 C CA . PRO A 1 86 ? -9.648 -12.728 15.718 1.00 94.62 86 PRO A CA 1
ATOM 712 C C . PRO A 1 86 ? -9.333 -12.334 14.266 1.00 94.62 86 PRO A C 1
ATOM 714 O O . PRO A 1 86 ? -9.389 -13.175 13.370 1.00 94.62 86 PRO A O 1
ATOM 717 N N . VAL A 1 87 ? -8.974 -11.070 14.012 1.00 95.75 87 VAL A N 1
ATOM 718 C CA . VAL A 1 87 ? -8.572 -10.602 12.676 1.00 95.75 87 VAL A CA 1
ATOM 719 C C . VAL A 1 87 ? -7.221 -11.195 12.281 1.00 95.75 87 VAL A C 1
ATOM 721 O O . VAL A 1 87 ? -7.056 -11.668 11.158 1.00 95.75 87 VAL A O 1
ATOM 724 N N . VAL A 1 88 ? -6.254 -11.188 13.200 1.00 95.94 88 VAL A N 1
ATOM 725 C CA . VAL A 1 88 ? -4.926 -11.774 13.001 1.00 95.94 88 VAL A CA 1
ATOM 726 C C . VAL A 1 88 ? -5.045 -13.272 12.752 1.00 95.94 88 VAL A C 1
ATOM 728 O O . VAL A 1 88 ? -4.402 -13.768 11.828 1.00 95.94 88 VAL A O 1
ATOM 731 N N . ASP A 1 89 ? -5.876 -13.977 13.516 1.00 95.69 89 ASP A N 1
ATOM 732 C CA . ASP A 1 89 ? -6.076 -15.420 13.364 1.00 95.69 89 ASP A CA 1
ATOM 733 C C . ASP A 1 89 ? -6.718 -15.772 12.016 1.00 95.69 89 ASP A C 1
ATOM 735 O O . ASP A 1 89 ? -6.229 -16.656 11.302 1.00 95.69 89 ASP A O 1
ATOM 739 N N . ALA A 1 90 ? -7.767 -15.043 11.620 1.00 97.12 90 ALA A N 1
ATOM 740 C CA . ALA A 1 90 ? -8.444 -15.249 10.342 1.00 97.12 90 ALA A CA 1
ATOM 741 C C . ALA A 1 90 ? -7.511 -14.974 9.151 1.00 97.12 90 ALA A C 1
ATOM 743 O O . ALA A 1 90 ? -7.387 -15.808 8.254 1.00 97.12 90 ALA A O 1
ATOM 744 N N . LEU A 1 91 ? -6.794 -13.846 9.160 1.00 97.81 91 LEU A N 1
ATOM 745 C CA . LEU A 1 91 ? -5.871 -13.494 8.077 1.00 97.81 91 LEU A CA 1
ATOM 746 C C . LEU A 1 91 ? -4.618 -14.381 8.058 1.00 97.81 91 LEU A C 1
ATOM 748 O O . LEU A 1 91 ? -4.105 -14.681 6.984 1.00 97.81 91 LEU A O 1
ATOM 752 N N . SER A 1 92 ? -4.124 -14.838 9.213 1.00 97.19 92 SER A N 1
ATOM 753 C CA . SER A 1 92 ? -3.026 -15.816 9.258 1.00 97.19 92 SER A CA 1
ATOM 754 C C . SER A 1 92 ? -3.458 -17.148 8.652 1.00 97.19 92 SER A C 1
ATOM 756 O O . SER A 1 92 ? -2.700 -17.740 7.887 1.00 97.19 92 SER A O 1
ATOM 758 N N . SER A 1 93 ? -4.689 -17.585 8.934 1.00 97.31 93 SER A N 1
ATOM 759 C CA . SER A 1 93 ? -5.274 -18.790 8.338 1.00 97.31 93 SER A CA 1
ATOM 760 C C . SER A 1 93 ? -5.436 -18.648 6.822 1.00 97.31 93 SER A C 1
ATOM 762 O O . SER A 1 93 ? -5.033 -19.548 6.090 1.00 97.31 93 SER A O 1
ATOM 764 N N . GLU A 1 94 ? -5.925 -17.498 6.347 1.00 97.56 94 GLU A N 1
ATOM 765 C CA . GLU A 1 94 ? -6.024 -17.160 4.916 1.00 97.56 94 GLU A CA 1
ATOM 766 C C . GLU A 1 94 ? -4.653 -17.189 4.212 1.00 97.56 94 GLU A C 1
ATOM 768 O O . GLU A 1 94 ? -4.530 -17.656 3.081 1.00 97.56 94 GLU A O 1
ATOM 773 N N . LEU A 1 95 ? -3.588 -16.762 4.898 1.00 97.56 95 LEU A N 1
ATOM 774 C CA . LEU A 1 95 ? -2.208 -16.848 4.404 1.00 97.56 95 LEU A CA 1
ATOM 775 C C . LEU A 1 95 ? -1.612 -18.271 4.462 1.00 97.56 95 LEU A C 1
ATOM 777 O O . LEU A 1 95 ? -0.476 -18.460 4.032 1.00 97.56 95 LEU A O 1
ATOM 781 N N . GLY A 1 96 ? -2.344 -19.268 4.969 1.00 96.69 96 GLY A N 1
ATOM 782 C CA . GLY A 1 96 ? -1.888 -20.659 5.080 1.00 96.69 96 GLY A CA 1
ATOM 783 C C . GLY A 1 96 ? -1.214 -21.017 6.409 1.00 96.69 96 GLY A C 1
ATOM 784 O O . GLY A 1 96 ? -0.572 -22.060 6.504 1.00 96.69 96 GLY A O 1
ATOM 785 N N . TYR A 1 97 ? -1.367 -20.189 7.445 1.00 96.00 97 TYR A N 1
ATOM 786 C CA . TYR A 1 97 ? -0.825 -20.414 8.790 1.00 96.00 97 TYR A CA 1
ATOM 787 C C . TYR A 1 97 ? -1.956 -20.514 9.834 1.00 96.00 97 TYR A C 1
ATOM 789 O O . TYR A 1 97 ? -2.070 -19.644 10.705 1.00 96.00 97 TYR A O 1
ATOM 797 N N . PRO A 1 98 ? -2.819 -21.548 9.771 1.00 94.00 98 PRO A N 1
ATOM 798 C CA . PRO A 1 98 ? -3.882 -21.725 10.754 1.00 94.00 98 PRO A CA 1
ATOM 799 C C . PRO A 1 98 ? -3.296 -21.976 12.149 1.00 94.00 98 PRO A C 1
ATOM 801 O O . PRO A 1 98 ? -2.309 -22.697 12.297 1.00 94.00 98 PRO A O 1
ATOM 804 N N . ASN A 1 99 ? -3.918 -21.398 13.180 1.00 89.88 99 ASN A N 1
ATOM 805 C CA . ASN A 1 99 ? -3.496 -21.527 14.584 1.00 89.88 99 ASN A CA 1
ATOM 806 C C . ASN A 1 99 ? -2.029 -21.130 14.840 1.00 89.88 99 ASN A C 1
ATOM 808 O O . ASN A 1 99 ? -1.362 -21.711 15.703 1.00 89.88 99 ASN A O 1
ATOM 812 N N . TRP A 1 100 ? -1.504 -20.161 14.082 1.00 89.75 100 TRP A N 1
ATOM 813 C CA . TRP A 1 100 ? -0.110 -19.748 14.198 1.00 89.75 100 TRP A CA 1
ATOM 814 C C . TRP A 1 100 ? 0.221 -19.240 15.606 1.00 89.75 100 TRP A C 1
ATOM 816 O O . TRP A 1 100 ? -0.408 -18.320 16.125 1.00 89.75 100 TRP A O 1
ATOM 826 N N . LYS A 1 101 ? 1.269 -19.811 16.204 1.00 87.44 101 LYS A N 1
ATOM 827 C CA . LYS A 1 101 ? 1.856 -19.361 17.469 1.00 87.44 101 LYS A CA 1
ATOM 828 C C . LYS A 1 101 ? 3.374 -19.400 17.351 1.00 87.44 101 LYS A C 1
ATOM 830 O O . LYS A 1 101 ? 3.934 -20.300 16.730 1.00 87.44 101 LYS A O 1
ATOM 835 N N . SER A 1 102 ? 4.049 -18.435 17.965 1.00 84.88 102 SER A N 1
ATOM 836 C CA . SER A 1 102 ? 5.511 -18.389 18.030 1.00 84.88 102 SER A CA 1
ATOM 837 C C . SER A 1 102 ? 5.953 -18.071 19.448 1.00 84.88 102 SER A C 1
ATOM 839 O O . SER A 1 102 ? 5.481 -17.107 20.043 1.00 84.88 102 SER A O 1
ATOM 841 N N . ALA A 1 103 ? 6.903 -18.853 19.960 1.00 82.00 103 ALA A N 1
ATOM 842 C CA . ALA A 1 103 ? 7.609 -18.535 21.200 1.00 82.00 103 ALA A CA 1
ATOM 843 C C . ALA A 1 103 ? 8.690 -17.454 20.995 1.00 82.00 103 ALA A C 1
ATOM 845 O O . ALA A 1 103 ? 9.167 -16.859 21.957 1.00 82.00 103 ALA A O 1
ATOM 846 N N . SER A 1 104 ? 9.092 -17.190 19.745 1.00 87.88 104 SER A N 1
ATOM 847 C CA . SER A 1 104 ? 10.084 -16.163 19.426 1.00 87.88 104 SER A CA 1
ATOM 848 C C . SER A 1 104 ? 9.422 -14.809 19.215 1.00 87.88 104 SER A C 1
ATOM 850 O O . SER A 1 104 ? 8.568 -14.665 18.338 1.00 87.88 104 SER A O 1
ATOM 852 N N . THR A 1 105 ? 9.895 -13.810 19.955 1.00 84.62 105 THR A N 1
ATOM 853 C CA . THR A 1 105 ? 9.556 -12.391 19.772 1.00 84.62 105 THR A CA 1
ATOM 854 C C . THR A 1 105 ? 10.332 -11.736 18.629 1.00 84.62 105 THR A C 1
ATOM 856 O O . THR A 1 105 ? 10.000 -10.629 18.218 1.00 84.62 105 THR A O 1
ATOM 859 N N . LYS A 1 106 ? 11.359 -12.416 18.098 1.00 90.38 106 LYS A N 1
ATOM 860 C CA . LYS A 1 106 ? 12.206 -11.916 17.003 1.00 90.38 106 LYS A CA 1
ATOM 861 C C . LYS A 1 106 ? 11.621 -12.190 15.618 1.00 90.38 106 LYS A C 1
ATOM 863 O O . LYS A 1 106 ? 12.104 -11.629 14.644 1.00 90.38 106 LYS A O 1
ATOM 868 N N . LYS A 1 107 ? 10.616 -13.066 15.523 1.00 93.44 107 LYS A N 1
ATOM 869 C CA . LYS A 1 107 ? 9.975 -13.436 14.259 1.00 93.44 107 LYS A CA 1
ATOM 870 C C . LYS A 1 107 ? 8.691 -12.654 14.040 1.00 93.44 107 LYS A C 1
ATOM 872 O O . LYS A 1 107 ? 7.885 -12.499 14.956 1.00 93.44 107 LYS A O 1
ATOM 877 N N . LEU A 1 108 ? 8.470 -12.233 12.801 1.00 94.69 108 LEU A N 1
ATOM 878 C CA . LEU A 1 108 ? 7.219 -11.610 12.394 1.00 94.69 108 LEU A CA 1
ATOM 879 C C . LEU A 1 108 ? 6.068 -12.624 12.392 1.00 94.69 108 LEU A C 1
ATOM 881 O O . LEU A 1 108 ? 6.187 -13.745 11.876 1.00 94.69 108 LEU A O 1
ATOM 885 N N . SER A 1 109 ? 4.917 -12.188 12.911 1.00 93.88 109 SER A N 1
ATOM 886 C CA . SER A 1 109 ? 3.651 -12.887 12.687 1.00 93.88 109 SER A CA 1
ATOM 887 C C . SER A 1 109 ? 3.308 -12.902 11.193 1.00 93.88 109 SER A C 1
ATOM 889 O O . SER A 1 109 ? 3.702 -11.969 10.490 1.00 93.88 109 SER A O 1
ATOM 891 N N . PRO A 1 110 ? 2.574 -13.914 10.689 1.00 97.00 110 PRO A N 1
ATOM 892 C CA . PRO A 1 110 ? 2.253 -14.049 9.269 1.00 97.00 110 PRO A CA 1
ATOM 893 C C . PRO A 1 110 ? 1.682 -12.769 8.663 1.00 97.00 110 PRO A C 1
ATOM 895 O O . PRO A 1 110 ? 2.174 -12.313 7.641 1.00 97.00 110 PRO A O 1
ATOM 898 N N . VAL A 1 111 ? 0.744 -12.117 9.356 1.00 96.44 111 VAL A N 1
ATOM 899 C CA . VAL A 1 111 ? 0.111 -10.861 8.915 1.00 96.44 111 VAL A CA 1
ATOM 900 C C . VAL A 1 111 ? 1.042 -9.641 8.889 1.00 96.44 111 VAL A C 1
ATOM 902 O O . VAL A 1 111 ? 0.693 -8.624 8.305 1.00 96.44 111 VAL A O 1
ATOM 905 N N . LYS A 1 112 ? 2.220 -9.705 9.522 1.00 95.31 112 LYS A N 1
ATOM 906 C CA . LYS A 1 112 ? 3.218 -8.621 9.512 1.00 95.31 112 LYS A CA 1
ATOM 907 C C . LYS A 1 112 ? 4.324 -8.829 8.476 1.00 95.31 112 LYS A C 1
ATOM 909 O O . LYS A 1 112 ? 5.173 -7.955 8.325 1.00 95.31 112 LYS A O 1
ATOM 914 N N . ARG A 1 113 ? 4.354 -9.976 7.793 1.00 97.06 113 ARG A N 1
ATOM 915 C CA . ARG A 1 113 ? 5.362 -10.276 6.766 1.00 97.06 113 ARG A CA 1
ATOM 916 C C . ARG A 1 113 ? 5.115 -9.435 5.518 1.00 97.06 113 ARG A C 1
ATOM 918 O O . ARG A 1 113 ? 3.987 -9.034 5.247 1.00 97.06 113 ARG A O 1
ATOM 925 N N . LEU A 1 114 ? 6.146 -9.234 4.696 1.00 96.56 114 LEU A N 1
ATOM 926 C CA . LEU A 1 114 ? 5.987 -8.558 3.398 1.00 96.56 114 LEU A CA 1
ATOM 927 C C . LEU A 1 114 ? 4.983 -9.278 2.484 1.00 96.56 114 LEU A C 1
ATOM 929 O O . LEU A 1 114 ? 4.301 -8.631 1.690 1.00 96.56 114 LEU A O 1
ATOM 933 N N . THR A 1 115 ? 4.888 -10.603 2.624 1.00 97.44 115 THR A N 1
ATOM 934 C CA . THR A 1 115 ? 3.952 -11.494 1.929 1.00 97.44 115 THR A CA 1
ATOM 935 C C . THR A 1 115 ? 2.520 -11.423 2.475 1.00 97.44 115 THR A C 1
ATOM 937 O O . THR A 1 115 ? 1.631 -12.063 1.931 1.00 97.44 115 THR A O 1
ATOM 940 N N . ALA A 1 116 ? 2.231 -10.628 3.506 1.00 97.94 116 ALA A N 1
ATOM 941 C CA . ALA A 1 116 ? 0.866 -10.423 3.983 1.00 97.94 116 ALA A CA 1
ATOM 942 C C . ALA A 1 116 ? 0.122 -9.411 3.101 1.00 97.94 116 ALA A C 1
ATOM 944 O O . ALA A 1 116 ? -0.053 -8.251 3.480 1.00 97.94 116 ALA A O 1
ATOM 945 N N . ARG A 1 117 ? -0.276 -9.837 1.898 1.00 98.25 117 ARG A N 1
ATOM 946 C CA . ARG A 1 117 ? -0.963 -8.993 0.911 1.00 98.25 117 ARG A CA 1
ATOM 947 C C . ARG A 1 117 ? -2.369 -9.489 0.636 1.00 98.25 117 ARG A C 1
ATOM 949 O O . ARG A 1 117 ? -2.580 -10.687 0.473 1.00 98.25 117 ARG A O 1
ATOM 956 N N . PHE A 1 118 ? -3.314 -8.557 0.556 1.00 98.44 118 PHE A N 1
ATOM 957 C CA . PHE A 1 118 ? -4.741 -8.855 0.496 1.00 98.44 118 PHE A CA 1
ATOM 958 C C . PHE A 1 118 ? -5.487 -7.994 -0.523 1.00 98.44 118 PHE A C 1
ATOM 960 O O . PHE A 1 118 ? -5.128 -6.843 -0.783 1.00 98.44 118 PHE A O 1
ATOM 967 N N . LYS A 1 119 ? -6.596 -8.534 -1.029 1.00 97.69 119 LYS A N 1
ATOM 968 C CA . LYS A 1 119 ? -7.601 -7.827 -1.829 1.00 97.69 119 LYS A CA 1
ATOM 969 C C . LYS A 1 119 ? -8.942 -7.813 -1.112 1.00 97.69 119 LYS A C 1
ATOM 971 O O . LYS A 1 119 ? -9.288 -8.758 -0.407 1.00 97.69 119 LYS A O 1
ATOM 976 N N . CYS A 1 120 ? -9.713 -6.748 -1.315 1.00 95.62 120 CYS A N 1
ATOM 977 C CA . CYS A 1 120 ? -11.088 -6.672 -0.833 1.00 95.62 120 CYS A CA 1
ATOM 978 C C . CYS A 1 120 ? -12.035 -7.271 -1.879 1.00 95.62 120 CYS A C 1
ATOM 980 O O . CYS A 1 120 ? -12.218 -6.687 -2.945 1.00 95.62 120 CYS A O 1
ATOM 982 N N . LYS A 1 121 ? -12.709 -8.375 -1.550 1.00 93.62 121 LYS A N 1
ATOM 983 C CA . LYS A 1 121 ? -13.671 -9.055 -2.436 1.00 93.62 121 LYS A CA 1
ATOM 984 C C . LYS A 1 121 ? -14.896 -8.202 -2.772 1.00 93.62 121 LYS A C 1
ATOM 986 O O . LYS A 1 121 ? -15.568 -8.459 -3.762 1.00 93.62 121 LYS A O 1
ATOM 991 N N . ARG A 1 122 ? -15.197 -7.187 -1.955 1.00 90.19 122 ARG A N 1
ATOM 992 C CA . ARG A 1 122 ? -16.373 -6.323 -2.139 1.00 90.19 122 ARG A CA 1
ATOM 993 C C . ARG A 1 122 ? -16.167 -5.195 -3.134 1.00 90.19 122 ARG A C 1
ATOM 995 O O . ARG A 1 122 ? -17.125 -4.796 -3.784 1.00 90.19 122 ARG A O 1
ATOM 1002 N N . CYS A 1 123 ? -14.965 -4.626 -3.201 1.00 90.00 123 CYS A N 1
ATOM 1003 C CA . CYS A 1 123 ? -14.728 -3.445 -4.033 1.00 90.00 123 CYS A CA 1
ATOM 1004 C C . CYS A 1 123 ? -13.525 -3.551 -4.964 1.00 90.00 123 CYS A C 1
ATOM 1006 O O . CYS A 1 123 ? -13.431 -2.721 -5.864 1.00 90.00 123 CYS A O 1
ATOM 1008 N N . ASP A 1 124 ? -12.617 -4.504 -4.727 1.00 90.50 124 ASP A N 1
ATOM 1009 C CA . ASP A 1 124 ? -11.345 -4.672 -5.442 1.00 90.50 124 ASP A CA 1
ATOM 1010 C C . ASP A 1 124 ? -10.558 -3.356 -5.604 1.00 90.50 124 ASP A C 1
ATOM 1012 O O . ASP A 1 124 ? -9.879 -3.096 -6.594 1.00 90.50 124 ASP A O 1
ATOM 1016 N N . ARG A 1 125 ? -10.701 -2.458 -4.622 1.00 90.06 125 ARG A N 1
ATOM 1017 C CA . ARG A 1 125 ? -10.084 -1.131 -4.605 1.00 90.06 125 ARG A CA 1
ATOM 1018 C C . ARG A 1 125 ? -9.277 -0.939 -3.343 1.00 90.06 125 ARG A C 1
ATOM 1020 O O . ARG A 1 125 ? -9.549 -1.519 -2.295 1.00 90.06 125 ARG A O 1
ATOM 1027 N N . VAL A 1 126 ? -8.310 -0.041 -3.445 1.00 91.62 126 VAL A N 1
ATOM 1028 C CA . VAL A 1 126 ? -7.408 0.306 -2.354 1.00 91.62 126 VAL A CA 1
ATOM 1029 C C . VAL A 1 126 ? -7.386 1.815 -2.134 1.00 91.62 126 VAL A C 1
ATOM 1031 O O . VAL A 1 126 ? -7.681 2.603 -3.035 1.00 91.62 126 VAL A O 1
ATOM 1034 N N . ALA A 1 127 ? -7.050 2.233 -0.913 1.00 88.94 127 ALA A N 1
ATOM 1035 C CA . ALA A 1 127 ? -6.854 3.646 -0.611 1.00 88.94 127 ALA A CA 1
ATOM 1036 C C . ALA A 1 127 ? -5.614 4.191 -1.341 1.00 88.94 127 ALA A C 1
ATOM 1038 O O . ALA A 1 127 ? -4.710 3.441 -1.700 1.00 88.94 127 ALA A O 1
ATOM 1039 N N . LYS A 1 128 ? -5.520 5.519 -1.491 1.00 86.44 128 LYS A N 1
ATOM 1040 C CA . LYS A 1 128 ? -4.416 6.184 -2.211 1.00 86.44 128 LYS A CA 1
ATOM 1041 C C . LYS A 1 128 ? -3.013 5.782 -1.721 1.00 86.44 128 LYS A C 1
ATOM 1043 O O . LYS A 1 128 ? -2.116 5.677 -2.541 1.00 86.44 128 LYS A O 1
ATOM 1048 N N . LYS A 1 129 ? -2.827 5.521 -0.417 1.00 87.81 129 LYS A N 1
ATOM 1049 C CA . LYS A 1 129 ? -1.553 5.029 0.164 1.00 87.81 129 LYS A CA 1
ATOM 1050 C C . LYS A 1 129 ? -1.071 3.731 -0.508 1.00 87.81 129 LYS A C 1
ATOM 1052 O O . LYS A 1 129 ? 0.126 3.523 -0.630 1.00 87.81 129 LYS A O 1
ATOM 1057 N N . TYR A 1 130 ? -2.004 2.905 -0.973 1.00 91.69 130 TYR A N 1
ATOM 1058 C CA . TYR A 1 130 ? -1.775 1.574 -1.534 1.00 91.69 130 TYR A CA 1
ATOM 1059 C C . TYR A 1 130 ? -1.909 1.537 -3.063 1.00 91.69 130 TYR A C 1
ATOM 1061 O O . TYR A 1 130 ? -1.864 0.461 -3.652 1.00 91.69 130 TYR A O 1
ATOM 1069 N N . SER A 1 131 ? -2.089 2.680 -3.740 1.00 88.31 131 SER A N 1
ATOM 1070 C CA . SER A 1 131 ? -2.328 2.694 -5.193 1.00 88.31 131 SER A CA 1
ATOM 1071 C C . SER A 1 131 ? -1.167 2.113 -5.998 1.00 88.31 131 SER A C 1
ATOM 1073 O O . SER A 1 131 ? -1.395 1.538 -7.058 1.00 88.31 131 SER A O 1
ATOM 1075 N N . ASN A 1 132 ? 0.063 2.260 -5.497 1.00 87.69 132 ASN A N 1
ATOM 1076 C CA . ASN A 1 132 ? 1.247 1.685 -6.131 1.00 87.69 132 ASN A CA 1
ATOM 1077 C C . ASN A 1 132 ? 1.287 0.166 -5.946 1.00 87.69 132 ASN A C 1
ATOM 1079 O O . ASN A 1 132 ? 1.543 -0.556 -6.903 1.00 87.69 132 ASN A O 1
ATOM 1083 N N . ASP A 1 133 ? 0.965 -0.339 -4.760 1.00 92.19 133 ASP A N 1
ATOM 1084 C CA . ASP A 1 133 ? 0.975 -1.781 -4.508 1.00 92.19 133 ASP A CA 1
ATOM 1085 C C . ASP A 1 133 ? -0.198 -2.484 -5.194 1.00 92.19 133 ASP A C 1
ATOM 1087 O O . ASP A 1 133 ? -0.070 -3.638 -5.576 1.00 92.19 133 ASP A O 1
ATOM 1091 N N . GLY A 1 134 ? -1.342 -1.810 -5.355 1.00 92.00 134 GLY A N 1
ATOM 1092 C CA . GLY A 1 134 ? -2.568 -2.413 -5.894 1.00 92.00 134 GLY A CA 1
ATOM 1093 C C . GLY A 1 134 ? -3.236 -3.419 -4.947 1.00 92.00 134 GLY A C 1
ATOM 1094 O O . GLY A 1 134 ? -4.225 -4.042 -5.316 1.00 92.00 134 GLY A O 1
ATOM 1095 N N . CYS A 1 135 ? -2.716 -3.568 -3.728 1.00 96.19 135 CYS A N 1
ATOM 1096 C CA . CYS A 1 135 ? -3.198 -4.481 -2.697 1.00 96.19 135 CYS A CA 1
ATOM 1097 C C . CYS A 1 135 ? -2.994 -3.881 -1.299 1.00 96.19 135 CYS A C 1
ATOM 1099 O O . CYS A 1 135 ? -2.301 -2.876 -1.131 1.00 96.19 135 CYS A O 1
ATOM 1101 N N . LEU A 1 136 ? -3.633 -4.476 -0.296 1.00 97.50 136 LEU A N 1
ATOM 1102 C CA . LEU A 1 136 ? -3.580 -4.042 1.099 1.00 97.50 136 LEU A CA 1
ATOM 1103 C C . LEU A 1 136 ? -2.565 -4.884 1.878 1.00 97.50 136 LEU A C 1
ATOM 1105 O O . LEU A 1 136 ? -2.476 -6.091 1.672 1.00 97.50 136 LEU A O 1
ATOM 1109 N N . ASP A 1 137 ? -1.833 -4.255 2.794 1.00 97.06 137 ASP A N 1
ATOM 1110 C CA . ASP A 1 137 ? -1.174 -4.949 3.904 1.00 97.06 137 ASP A CA 1
ATOM 1111 C C . ASP A 1 137 ? -2.144 -5.091 5.095 1.00 97.06 137 ASP A C 1
ATOM 1113 O O . ASP A 1 137 ? -3.312 -4.701 5.015 1.00 97.06 137 ASP A O 1
ATOM 1117 N N . PHE A 1 138 ? -1.678 -5.644 6.217 1.00 97.12 138 PHE A N 1
ATOM 1118 C CA . PHE A 1 138 ? -2.507 -5.814 7.414 1.00 97.12 138 PHE A CA 1
ATOM 1119 C C . PHE A 1 138 ? -3.093 -4.498 7.952 1.00 97.12 138 PHE A C 1
ATOM 1121 O O . PHE A 1 138 ? -4.276 -4.446 8.289 1.00 97.12 138 PHE A O 1
ATOM 1128 N N . GLU A 1 139 ? -2.307 -3.417 7.987 1.00 95.88 139 GLU A N 1
ATOM 1129 C CA . GLU A 1 139 ? -2.808 -2.095 8.391 1.00 95.88 139 GLU A CA 1
ATOM 1130 C C . GLU A 1 139 ? -3.902 -1.616 7.426 1.00 95.88 139 GLU A C 1
ATOM 1132 O O . GLU A 1 139 ? -4.951 -1.125 7.846 1.00 95.88 139 GLU A O 1
ATOM 1137 N N . GLY A 1 140 ? -3.680 -1.824 6.128 1.00 95.94 140 GLY A N 1
ATOM 1138 C CA . GLY A 1 140 ? -4.598 -1.474 5.060 1.00 95.94 140 GLY A CA 1
ATOM 1139 C C . GLY A 1 140 ? -5.917 -2.226 5.152 1.00 95.94 140 GLY A C 1
ATOM 1140 O O . GLY A 1 140 ? -6.953 -1.609 4.925 1.00 95.94 140 GLY A O 1
ATOM 1141 N N . VAL A 1 141 ? -5.896 -3.510 5.523 1.00 97.06 141 VAL A N 1
ATOM 1142 C CA . VAL A 1 141 ? -7.095 -4.330 5.765 1.00 97.06 141 VAL A CA 1
ATOM 1143 C C . VAL A 1 141 ? -7.889 -3.797 6.958 1.00 97.06 141 VAL A C 1
ATOM 1145 O O . VAL A 1 141 ? -9.084 -3.520 6.824 1.00 97.06 141 VAL A O 1
ATOM 1148 N N . CYS A 1 142 ? -7.232 -3.579 8.101 1.00 96.00 142 CYS A N 1
ATOM 1149 C CA . CYS A 1 142 ? -7.877 -3.061 9.312 1.00 96.00 142 CYS A CA 1
ATOM 1150 C C . CYS A 1 142 ? -8.513 -1.681 9.081 1.00 96.00 142 CYS A C 1
ATOM 1152 O O . CYS A 1 142 ? -9.652 -1.432 9.482 1.00 96.00 142 CYS A O 1
ATOM 1154 N N . ALA A 1 143 ? -7.808 -0.795 8.378 1.00 94.19 143 ALA A N 1
ATOM 1155 C CA . ALA A 1 143 ? -8.277 0.552 8.075 1.00 94.19 143 ALA A CA 1
ATOM 1156 C C . ALA A 1 143 ? -9.187 0.630 6.831 1.00 94.19 143 ALA A C 1
ATOM 1158 O O . ALA A 1 143 ? -9.635 1.727 6.477 1.00 94.19 143 ALA A O 1
ATOM 1159 N N . HIS A 1 144 ? -9.445 -0.488 6.141 1.00 93.75 144 HIS A N 1
ATOM 1160 C CA . HIS A 1 144 ? -10.135 -0.475 4.856 1.00 93.75 144 HIS A CA 1
ATOM 1161 C C . HIS A 1 144 ? -11.592 -0.033 4.994 1.00 93.75 144 HIS A C 1
ATOM 1163 O O . HIS A 1 144 ? -12.381 -0.607 5.744 1.00 93.75 144 HIS A O 1
ATOM 1169 N N . GLN A 1 145 ? -11.973 0.940 4.173 1.00 89.88 145 GLN A N 1
ATOM 1170 C CA . GLN A 1 145 ? -13.359 1.312 3.945 1.00 89.88 145 GLN A CA 1
ATOM 1171 C C . GLN A 1 145 ? -13.590 1.379 2.438 1.00 89.88 145 GLN A C 1
ATOM 1173 O O . GLN A 1 145 ? -12.890 2.112 1.734 1.00 89.88 145 GLN A O 1
ATOM 1178 N N . CYS A 1 146 ? -14.558 0.610 1.937 1.00 88.81 146 CYS A N 1
ATOM 1179 C CA . CYS A 1 146 ? -14.838 0.558 0.508 1.00 88.81 146 CYS A CA 1
ATOM 1180 C C . CYS A 1 146 ? -15.282 1.949 -0.001 1.00 88.81 146 CYS A C 1
ATOM 1182 O O . CYS A 1 146 ? -16.272 2.489 0.498 1.00 88.81 146 CYS A O 1
ATOM 1184 N N . PRO A 1 147 ? -14.593 2.534 -0.999 1.00 79.88 147 PRO A N 1
ATOM 1185 C CA . PRO A 1 147 ? -14.742 3.951 -1.347 1.00 79.88 147 PRO A CA 1
ATOM 1186 C C . PRO A 1 147 ? -16.018 4.314 -2.123 1.00 79.88 147 PRO A C 1
ATOM 1188 O O . PRO A 1 147 ? -16.334 5.494 -2.233 1.00 79.88 147 PRO A O 1
ATOM 1191 N N . HIS A 1 148 ? -16.738 3.338 -2.686 1.00 73.62 148 HIS A N 1
ATOM 1192 C CA . HIS A 1 148 ? -17.902 3.583 -3.555 1.00 73.62 148 HIS A CA 1
ATOM 1193 C C . HIS A 1 148 ? -19.182 2.889 -3.095 1.00 73.62 148 HIS A C 1
ATOM 1195 O O . HIS A 1 148 ? -20.126 2.788 -3.872 1.00 73.62 148 HIS A O 1
ATOM 1201 N N . LEU A 1 149 ? -19.229 2.409 -1.852 1.00 72.75 149 LEU A N 1
ATOM 1202 C CA . LEU A 1 149 ? -20.495 1.937 -1.302 1.00 72.75 149 LEU A CA 1
ATOM 1203 C C . LEU A 1 149 ? -21.420 3.137 -1.108 1.00 72.75 149 LEU A C 1
ATOM 1205 O O . LEU A 1 149 ? -20.998 4.167 -0.575 1.00 72.75 149 LEU A O 1
ATOM 1209 N N . SER A 1 150 ? -22.676 3.003 -1.531 1.00 71.31 150 SER A N 1
ATOM 1210 C CA . SER A 1 150 ? -23.699 4.001 -1.229 1.00 71.31 150 SER A CA 1
ATOM 1211 C C . SER A 1 150 ? -23.800 4.206 0.283 1.00 71.31 150 SER A C 1
ATOM 1213 O O . SER A 1 150 ? -23.482 3.316 1.071 1.00 71.31 150 SER A O 1
ATOM 1215 N N . GLU A 1 151 ? -24.286 5.366 0.727 1.00 67.06 151 GLU A N 1
ATOM 1216 C CA . GLU A 1 151 ? -24.413 5.650 2.162 1.00 67.06 151 GLU A CA 1
ATOM 1217 C C . GLU A 1 151 ? -25.269 4.593 2.888 1.00 67.06 151 GLU A C 1
ATOM 1219 O O . GLU A 1 151 ? -25.018 4.271 4.048 1.00 67.06 151 GLU A O 1
ATOM 1224 N N . LYS A 1 152 ? -26.242 3.995 2.188 1.00 65.81 152 LYS A N 1
ATOM 1225 C CA . LYS A 1 152 ? -27.063 2.891 2.694 1.00 65.81 152 LYS A CA 1
ATOM 1226 C C . LYS A 1 152 ? -26.254 1.597 2.838 1.00 65.81 152 LYS A C 1
ATOM 1228 O O . LYS A 1 152 ? -26.288 0.992 3.905 1.00 65.81 152 LYS A O 1
ATOM 1233 N N . GLU A 1 153 ? -25.484 1.214 1.821 1.00 70.50 153 GLU A N 1
ATOM 1234 C CA . GLU A 1 153 ? -24.614 0.026 1.853 1.00 70.50 153 GLU A CA 1
ATOM 1235 C C . GLU A 1 153 ? -23.457 0.174 2.846 1.00 70.50 153 GLU A C 1
ATOM 1237 O O . GLU A 1 153 ? -23.068 -0.795 3.490 1.00 70.50 153 GLU A O 1
ATOM 1242 N N . ALA A 1 154 ? -22.928 1.386 3.011 1.00 67.44 154 ALA A N 1
ATOM 1243 C CA . ALA A 1 154 ? -21.896 1.699 3.991 1.00 67.44 154 ALA A CA 1
ATOM 1244 C C . ALA A 1 154 ? -22.444 1.693 5.429 1.00 67.44 154 ALA A C 1
ATOM 1246 O O . ALA A 1 154 ? -21.737 1.299 6.351 1.00 67.44 154 ALA A O 1
ATOM 1247 N N . LYS A 1 155 ? -23.704 2.109 5.634 1.00 62.19 155 LYS A N 1
ATOM 1248 C CA . LYS A 1 155 ? -24.385 2.029 6.940 1.00 62.19 155 LYS A CA 1
ATOM 1249 C C . LYS A 1 155 ? -24.809 0.603 7.298 1.00 62.19 155 LYS A C 1
ATOM 1251 O O . LYS A 1 155 ? -24.826 0.271 8.479 1.00 62.19 155 LYS A O 1
ATOM 1256 N N . GLN A 1 156 ? -25.170 -0.213 6.308 1.00 61.94 156 GLN A N 1
ATOM 1257 C CA . GLN A 1 156 ? -25.589 -1.606 6.506 1.00 61.94 156 GLN A CA 1
ATOM 1258 C C . GLN A 1 156 ? -24.410 -2.585 6.556 1.00 61.94 156 GLN A C 1
ATOM 1260 O O . GLN A 1 156 ? -24.474 -3.586 7.263 1.00 61.94 156 GLN A O 1
ATOM 1265 N N . GLY A 1 157 ? -23.331 -2.310 5.823 1.00 65.31 157 GLY A N 1
ATOM 1266 C CA . GLY A 1 157 ? -22.148 -3.157 5.785 1.00 65.31 157 GLY A CA 1
ATOM 1267 C C . GLY A 1 157 ? -21.215 -2.859 6.949 1.00 65.31 157 GLY A C 1
ATOM 1268 O O . GLY A 1 157 ? -20.469 -1.883 6.906 1.00 65.31 157 GLY A O 1
ATOM 1269 N N . SER A 1 158 ? -21.201 -3.723 7.963 1.00 78.88 158 SER A N 1
ATOM 1270 C CA . SER A 1 158 ? -20.096 -3.746 8.921 1.00 78.88 158 SER A CA 1
ATOM 1271 C C . SER A 1 158 ? -18.795 -4.127 8.214 1.00 78.88 158 SER A C 1
ATOM 1273 O O . SER A 1 158 ? -18.805 -4.814 7.189 1.00 78.88 158 SER A O 1
ATOM 1275 N N . TRP A 1 159 ? -17.668 -3.681 8.762 1.00 91.25 159 TRP A N 1
ATOM 1276 C CA . TRP A 1 159 ? -16.371 -4.221 8.373 1.00 91.25 159 TRP A CA 1
ATOM 1277 C C . TRP A 1 159 ? -16.324 -5.707 8.761 1.00 91.25 159 TRP A C 1
ATOM 1279 O O . TRP A 1 159 ? -16.805 -6.073 9.837 1.00 91.25 159 TRP A O 1
ATOM 1289 N N . ARG A 1 160 ? -15.800 -6.564 7.881 1.00 92.38 160 ARG A N 1
ATOM 1290 C CA . ARG A 1 160 ? -15.702 -8.013 8.099 1.00 92.38 160 ARG A CA 1
ATOM 1291 C C . ARG A 1 160 ? -14.370 -8.527 7.580 1.00 92.38 160 ARG A C 1
ATOM 1293 O O . ARG A 1 160 ? -14.000 -8.218 6.450 1.00 92.38 160 ARG A O 1
ATOM 1300 N N . VAL A 1 161 ? -13.675 -9.341 8.372 1.00 95.56 161 VAL A N 1
ATOM 1301 C CA . VAL A 1 161 ? -12.390 -9.920 7.949 1.00 95.56 161 VAL A CA 1
ATOM 1302 C C . VAL A 1 161 ? -12.577 -10.905 6.791 1.00 95.56 161 VAL A C 1
ATOM 1304 O O . VAL A 1 161 ? -11.739 -10.977 5.897 1.00 95.56 161 VAL A O 1
ATOM 1307 N N . GLU A 1 162 ? -13.736 -11.565 6.723 1.00 95.19 162 GLU A N 1
ATOM 1308 C CA . GLU A 1 162 ? -14.091 -12.458 5.615 1.00 95.19 162 GLU A CA 1
ATOM 1309 C C . GLU A 1 162 ? -14.230 -11.745 4.261 1.00 95.19 162 GLU A C 1
ATOM 1311 O O . GLU A 1 162 ? -14.295 -12.425 3.241 1.00 95.19 162 GLU A O 1
ATOM 1316 N N . ASP A 1 163 ? -14.280 -10.409 4.209 1.00 94.75 163 ASP A N 1
ATOM 1317 C CA . ASP A 1 163 ? -14.329 -9.652 2.950 1.00 94.75 163 ASP A CA 1
ATOM 1318 C C . ASP A 1 163 ? -12.956 -9.566 2.260 1.00 94.75 163 ASP A C 1
ATOM 1320 O O . ASP A 1 163 ? -12.859 -9.044 1.145 1.00 94.75 163 ASP A O 1
ATOM 1324 N N . PHE A 1 164 ? -11.898 -10.088 2.884 1.00 97.56 164 PHE A N 1
ATOM 1325 C CA . PHE A 1 164 ? -10.535 -10.058 2.365 1.00 97.56 164 PHE A CA 1
ATOM 1326 C C . PHE A 1 164 ? -10.061 -11.452 1.947 1.00 97.56 164 PHE A C 1
ATOM 1328 O O . PHE A 1 164 ? -10.500 -12.467 2.482 1.00 97.56 164 PHE A O 1
ATOM 1335 N N . VAL A 1 165 ? -9.199 -11.490 0.936 1.00 97.81 165 VAL A N 1
ATOM 1336 C CA . VAL A 1 165 ? -8.568 -12.702 0.391 1.00 97.81 165 VAL A CA 1
ATOM 1337 C C . VAL A 1 165 ? -7.110 -12.386 0.094 1.00 97.81 165 VAL A C 1
ATOM 1339 O O . VAL A 1 165 ? -6.790 -11.229 -0.202 1.00 97.81 165 VAL A O 1
ATOM 1342 N N . LYS A 1 166 ? -6.218 -13.372 0.178 1.00 97.94 166 LYS A N 1
ATOM 1343 C CA . LYS A 1 166 ? -4.804 -13.157 -0.152 1.00 97.94 166 LYS A CA 1
ATOM 1344 C C . LYS A 1 166 ? -4.610 -12.737 -1.618 1.00 97.94 166 LYS A C 1
ATOM 1346 O O . LYS A 1 166 ? -5.314 -13.190 -2.519 1.00 97.94 166 LYS A O 1
ATOM 1351 N N . ASP A 1 167 ? -3.627 -11.879 -1.868 1.00 97.94 167 ASP A N 1
ATOM 1352 C CA . ASP A 1 167 ? -3.235 -11.468 -3.217 1.00 97.94 167 ASP A CA 1
ATOM 1353 C C . ASP A 1 167 ? -2.108 -12.357 -3.748 1.00 97.94 167 ASP A C 1
ATOM 1355 O O . ASP A 1 167 ? -0.925 -12.072 -3.564 1.00 97.94 167 ASP A O 1
ATOM 1359 N N . GLU A 1 168 ? -2.462 -13.448 -4.423 1.00 97.44 168 GLU A N 1
ATOM 1360 C CA . GLU A 1 168 ? -1.478 -14.440 -4.870 1.00 97.44 168 GLU A CA 1
ATOM 1361 C C . GLU A 1 168 ? -0.417 -13.881 -5.826 1.00 97.44 168 GLU A C 1
ATOM 1363 O O . GLU A 1 168 ? 0.735 -14.317 -5.777 1.00 97.44 168 GLU A O 1
ATOM 1368 N N . LYS A 1 169 ? -0.768 -12.902 -6.671 1.00 97.12 169 LYS A N 1
ATOM 1369 C CA . LYS A 1 169 ? 0.178 -12.289 -7.619 1.00 97.12 169 LYS A CA 1
ATOM 1370 C C . LYS A 1 169 ? 1.233 -11.477 -6.868 1.00 97.12 169 LYS A C 1
ATOM 1372 O O . LYS A 1 169 ? 2.431 -11.652 -7.099 1.00 97.12 169 LYS A O 1
ATOM 1377 N N . ALA A 1 170 ? 0.788 -10.647 -5.923 1.00 97.31 170 ALA A N 1
ATOM 1378 C CA . ALA A 1 170 ? 1.672 -9.865 -5.064 1.00 97.31 170 ALA A CA 1
ATOM 1379 C C . ALA A 1 170 ? 2.546 -10.767 -4.177 1.00 97.31 170 ALA A C 1
ATOM 1381 O O . ALA A 1 170 ? 3.757 -10.576 -4.097 1.00 97.31 170 ALA A O 1
ATOM 1382 N N . ILE A 1 171 ? 1.957 -11.786 -3.548 1.00 98.00 171 ILE A N 1
ATOM 1383 C CA . ILE A 1 171 ? 2.683 -12.714 -2.672 1.00 98.00 171 ILE A CA 1
ATOM 1384 C C . ILE A 1 171 ? 3.788 -13.428 -3.444 1.00 98.00 171 ILE A C 1
ATOM 1386 O O . ILE A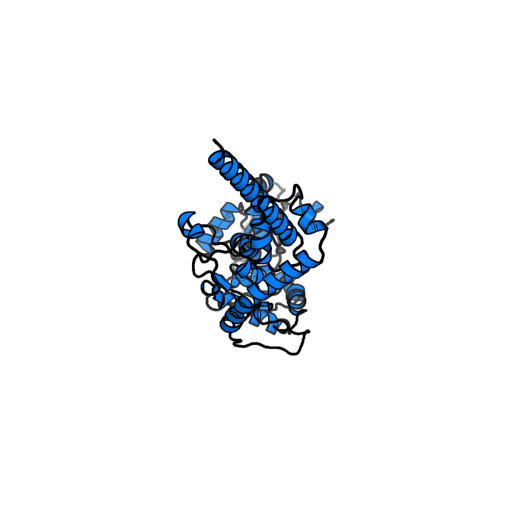 1 171 ? 4.936 -13.431 -3.007 1.00 98.00 171 ILE A O 1
ATOM 1390 N N . ARG A 1 172 ? 3.471 -13.963 -4.627 1.00 97.56 172 ARG A N 1
ATOM 1391 C CA . ARG A 1 172 ? 4.422 -14.713 -5.454 1.00 97.56 172 ARG A CA 1
ATOM 1392 C C . ARG A 1 172 ? 5.634 -13.877 -5.859 1.00 97.56 172 ARG A C 1
ATOM 1394 O O . ARG A 1 172 ? 6.756 -14.381 -5.803 1.00 97.56 172 ARG A O 1
ATOM 1401 N N . VAL A 1 173 ? 5.435 -12.619 -6.266 1.00 97.75 173 VAL A N 1
ATOM 1402 C CA . VAL A 1 173 ? 6.563 -11.754 -6.652 1.00 97.75 173 VAL A CA 1
ATOM 1403 C C . VAL A 1 173 ? 7.395 -11.332 -5.437 1.00 97.75 173 VAL A C 1
ATOM 1405 O O . VAL A 1 173 ? 8.619 -11.271 -5.528 1.00 97.75 173 VAL A O 1
ATOM 1408 N N . ILE A 1 174 ? 6.761 -11.104 -4.281 1.00 97.88 174 ILE A N 1
ATOM 1409 C CA . ILE A 1 174 ? 7.464 -10.763 -3.037 1.00 97.88 174 ILE A CA 1
ATOM 1410 C C . ILE A 1 174 ? 8.302 -11.950 -2.556 1.00 97.88 174 ILE A C 1
ATOM 1412 O O . ILE A 1 174 ? 9.453 -11.755 -2.173 1.00 97.88 174 ILE A O 1
ATOM 1416 N N . SER A 1 175 ? 7.774 -13.174 -2.623 1.00 98.00 175 SER A N 1
ATOM 1417 C CA . SER A 1 175 ? 8.532 -14.389 -2.307 1.00 98.00 175 SER A CA 1
ATOM 1418 C C . SER A 1 175 ? 9.751 -14.549 -3.217 1.00 98.00 175 SER A C 1
ATOM 1420 O O . SER A 1 175 ? 10.843 -14.787 -2.710 1.00 98.00 175 SER A O 1
ATOM 1422 N N . GLN A 1 176 ? 9.606 -14.338 -4.533 1.00 97.94 176 GLN A N 1
ATOM 1423 C CA . GLN A 1 176 ? 10.749 -14.341 -5.457 1.00 97.94 176 GLN A CA 1
ATOM 1424 C C . GLN A 1 176 ? 11.788 -13.273 -5.085 1.00 97.94 176 GLN A C 1
ATOM 1426 O O . GLN A 1 176 ? 12.977 -13.575 -5.025 1.00 97.94 176 GLN A O 1
ATOM 1431 N N . ALA A 1 177 ? 11.353 -12.043 -4.790 1.00 97.81 177 ALA A N 1
ATOM 1432 C CA . ALA A 1 177 ? 12.251 -10.958 -4.396 1.00 97.81 177 ALA A CA 1
ATOM 1433 C C . ALA A 1 177 ? 13.016 -11.276 -3.102 1.00 97.81 177 ALA A C 1
ATOM 1435 O O . ALA A 1 177 ? 14.227 -11.084 -3.046 1.00 97.81 177 ALA A O 1
ATOM 1436 N N . LEU A 1 178 ? 12.336 -11.819 -2.087 1.00 98.12 178 LEU A N 1
ATOM 1437 C CA . LEU A 1 178 ? 12.965 -12.268 -0.843 1.00 98.12 178 LEU A CA 1
ATOM 1438 C C . LEU A 1 178 ? 14.038 -13.328 -1.110 1.00 98.12 178 LEU A C 1
ATOM 1440 O O . LEU A 1 178 ? 15.158 -13.190 -0.621 1.00 98.12 178 LEU A O 1
ATOM 1444 N N . THR A 1 179 ? 13.727 -14.341 -1.926 1.00 98.06 179 THR A N 1
ATOM 1445 C CA . THR A 1 179 ? 14.687 -15.389 -2.305 1.00 98.06 179 THR A CA 1
ATOM 1446 C C . THR A 1 179 ? 15.903 -14.812 -3.024 1.00 98.06 179 THR A C 1
ATOM 1448 O O . THR A 1 179 ? 17.030 -15.130 -2.652 1.00 98.06 179 THR A O 1
ATOM 1451 N N . LEU A 1 180 ? 15.695 -13.934 -4.008 1.00 97.56 180 LEU A N 1
ATOM 1452 C CA . LEU A 1 180 ? 16.779 -13.296 -4.759 1.00 97.56 180 LEU A CA 1
ATOM 1453 C C . LEU A 1 180 ? 17.688 -12.437 -3.867 1.00 97.56 180 LEU A C 1
ATOM 1455 O O . LEU A 1 180 ? 18.896 -12.391 -4.082 1.00 97.56 180 LEU A O 1
ATOM 1459 N N . CYS A 1 181 ? 17.121 -11.784 -2.853 1.00 96.81 181 CYS A N 1
ATOM 1460 C CA . CYS A 1 181 ? 17.863 -10.968 -1.895 1.00 96.81 181 CYS A CA 1
ATOM 1461 C C . CYS A 1 181 ? 18.477 -11.770 -0.734 1.00 96.81 181 CYS A C 1
ATOM 1463 O O . CYS A 1 181 ? 19.114 -11.171 0.129 1.00 96.81 181 CYS A O 1
ATOM 1465 N N . GLY A 1 182 ? 18.261 -13.090 -0.662 1.00 96.81 182 GLY A N 1
ATOM 1466 C CA . GLY A 1 182 ? 18.684 -13.911 0.479 1.00 96.81 182 GLY A CA 1
ATOM 1467 C C . GLY A 1 182 ? 17.979 -13.555 1.797 1.00 96.81 182 GLY A C 1
ATOM 1468 O O . GLY A 1 182 ? 18.502 -13.832 2.874 1.00 96.81 182 GLY A O 1
ATOM 1469 N N . ALA A 1 183 ? 16.806 -12.924 1.722 1.00 97.12 183 ALA A N 1
ATOM 1470 C CA . ALA A 1 183 ? 16.028 -12.464 2.864 1.00 97.12 183 ALA A CA 1
ATOM 1471 C C . ALA A 1 183 ? 14.958 -13.491 3.271 1.00 97.12 183 ALA A C 1
ATOM 1473 O O . ALA A 1 183 ? 14.472 -14.280 2.457 1.00 97.12 183 ALA A O 1
ATOM 1474 N N . ARG A 1 184 ? 14.553 -13.473 4.546 1.00 96.31 184 ARG A N 1
ATOM 1475 C CA . ARG A 1 184 ? 13.547 -14.397 5.093 1.00 96.31 184 ARG A CA 1
ATOM 1476 C C . ARG A 1 184 ? 12.237 -13.680 5.368 1.00 96.31 184 ARG A C 1
ATOM 1478 O O . ARG A 1 184 ? 12.222 -12.626 5.992 1.00 96.31 184 ARG A O 1
ATOM 1485 N N . GLU A 1 185 ? 11.115 -14.274 4.988 1.00 94.94 185 GLU A N 1
ATOM 1486 C CA . GLU A 1 185 ? 9.801 -13.652 5.205 1.00 94.94 185 GLU A CA 1
ATOM 1487 C C . GLU A 1 185 ? 9.465 -13.386 6.684 1.00 94.94 185 GLU A C 1
ATOM 1489 O O . GLU A 1 185 ? 8.678 -12.489 6.975 1.00 94.94 185 GLU A O 1
ATOM 1494 N N . ASP A 1 186 ? 10.048 -14.154 7.612 1.00 95.12 186 ASP A N 1
ATOM 1495 C CA . ASP A 1 186 ? 9.799 -14.058 9.050 1.00 95.12 186 ASP A CA 1
ATOM 1496 C C . ASP A 1 186 ? 10.748 -13.098 9.786 1.00 95.12 186 ASP A C 1
ATOM 1498 O O . ASP A 1 186 ? 10.584 -12.907 10.992 1.00 95.12 186 ASP A O 1
ATOM 1502 N N . ASP A 1 187 ? 11.700 -12.478 9.084 1.00 95.69 187 ASP A N 1
ATOM 1503 C CA . ASP A 1 187 ? 12.693 -11.559 9.650 1.00 95.69 187 ASP A CA 1
ATOM 1504 C C . ASP A 1 187 ? 12.246 -10.084 9.513 1.00 95.69 187 ASP A C 1
ATOM 1506 O O . ASP A 1 187 ? 11.981 -9.627 8.396 1.00 95.69 187 ASP A O 1
ATOM 1510 N N . PRO A 1 188 ? 12.176 -9.311 10.619 1.00 94.25 188 PRO A N 1
ATOM 1511 C CA . PRO A 1 188 ? 11.856 -7.881 10.596 1.00 94.25 188 PRO A CA 1
ATOM 1512 C C . PRO A 1 188 ? 12.749 -7.029 9.682 1.00 94.25 188 PRO A C 1
ATOM 1514 O O . PRO A 1 188 ? 12.273 -6.041 9.127 1.00 94.25 188 PRO A O 1
ATOM 1517 N N . SER A 1 189 ? 14.018 -7.406 9.504 1.00 95.62 189 SER A N 1
ATOM 1518 C CA . SER A 1 189 ? 14.988 -6.661 8.687 1.00 95.62 189 SER A CA 1
ATOM 1519 C C . SER A 1 189 ? 14.807 -6.866 7.180 1.00 95.62 189 SER A C 1
ATOM 1521 O O . SER A 1 189 ? 15.311 -6.076 6.380 1.00 95.62 189 SER A O 1
ATOM 1523 N N . SER A 1 190 ? 14.038 -7.877 6.761 1.00 96.12 190 SER A N 1
ATOM 1524 C CA . SER A 1 190 ? 13.863 -8.219 5.345 1.00 96.12 190 SER A CA 1
ATOM 1525 C C . SER A 1 190 ? 13.277 -7.086 4.509 1.00 96.12 190 SER A C 1
ATOM 1527 O O . SER A 1 190 ? 13.601 -6.964 3.329 1.00 96.12 190 SER A O 1
ATOM 1529 N N . ALA A 1 191 ? 12.441 -6.230 5.105 1.00 94.19 191 ALA A N 1
ATOM 1530 C CA . ALA A 1 191 ? 11.906 -5.055 4.421 1.00 94.19 191 ALA A CA 1
ATOM 1531 C C . ALA A 1 191 ? 13.015 -4.086 3.989 1.00 94.19 191 ALA A C 1
ATOM 1533 O O . ALA A 1 191 ? 12.970 -3.570 2.874 1.00 94.19 191 ALA A O 1
ATOM 1534 N N . ASP A 1 192 ? 14.011 -3.869 4.844 1.00 95.56 192 ASP A N 1
ATOM 1535 C CA . ASP A 1 192 ? 15.130 -2.972 4.564 1.00 95.56 192 ASP A CA 1
ATOM 1536 C C . ASP A 1 192 ? 16.141 -3.632 3.628 1.00 95.56 192 ASP A C 1
ATOM 1538 O O . ASP A 1 192 ? 16.620 -2.988 2.693 1.00 95.56 192 ASP A O 1
ATOM 1542 N N . VAL A 1 193 ? 16.380 -4.940 3.793 1.00 96.50 193 VAL A N 1
ATOM 1543 C CA . VAL A 1 193 ? 17.243 -5.719 2.893 1.00 96.50 193 VAL A CA 1
ATOM 1544 C C . VAL A 1 193 ? 16.740 -5.618 1.457 1.00 96.50 193 VAL A C 1
ATOM 1546 O O . VAL A 1 193 ? 17.481 -5.168 0.589 1.00 96.50 193 VAL A O 1
ATOM 1549 N N 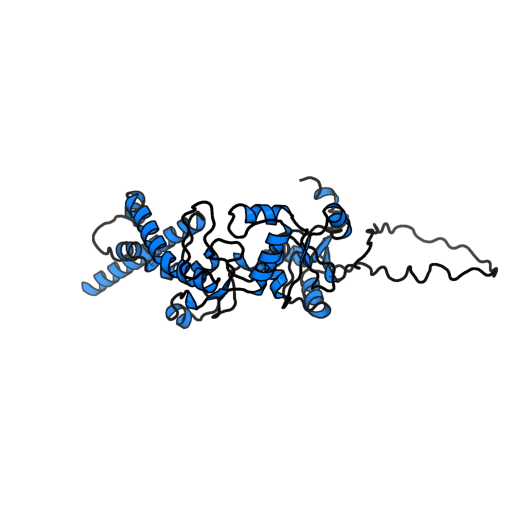. VAL A 1 194 ? 15.474 -5.953 1.197 1.00 95.94 194 VAL A N 1
ATOM 1550 C CA . VAL A 1 194 ? 14.919 -5.955 -0.168 1.00 95.94 194 VAL A CA 1
ATOM 1551 C C . VAL A 1 194 ? 14.888 -4.542 -0.767 1.00 95.94 194 VAL A C 1
ATOM 1553 O O . VAL A 1 194 ? 15.155 -4.370 -1.956 1.00 95.94 194 VAL A O 1
ATOM 1556 N N . LYS A 1 195 ? 14.626 -3.509 0.046 1.00 93.00 195 LYS A N 1
ATOM 1557 C CA . LYS A 1 195 ? 14.688 -2.107 -0.402 1.00 93.00 195 LYS A CA 1
ATOM 1558 C C . LYS A 1 195 ? 16.107 -1.663 -0.759 1.00 93.00 195 LYS A C 1
ATOM 1560 O O . LYS A 1 195 ? 16.260 -0.882 -1.695 1.00 93.00 195 LYS A O 1
ATOM 1565 N N . SER A 1 196 ? 17.131 -2.162 -0.063 1.00 93.75 196 SER A N 1
ATOM 1566 C CA . SER A 1 196 ? 18.525 -1.748 -0.288 1.00 93.75 196 SER A CA 1
ATOM 1567 C C . SER A 1 196 ? 19.057 -2.109 -1.681 1.00 93.75 196 SER A C 1
ATOM 1569 O O . SER A 1 196 ? 19.970 -1.456 -2.175 1.00 93.75 196 SER A O 1
ATOM 1571 N N . PHE A 1 197 ? 18.434 -3.075 -2.368 1.00 92.06 197 PHE A N 1
ATOM 1572 C CA . PHE A 1 197 ? 18.763 -3.408 -3.757 1.00 92.06 197 PHE A CA 1
ATOM 1573 C C . PHE A 1 197 ? 18.350 -2.323 -4.762 1.00 92.06 197 PHE A C 1
ATOM 1575 O O . PHE A 1 197 ? 18.821 -2.351 -5.896 1.00 92.06 197 PHE A O 1
ATOM 1582 N N . GLY A 1 198 ? 17.498 -1.361 -4.392 1.00 89.88 198 GLY A N 1
ATOM 1583 C CA . GLY A 1 198 ? 17.104 -0.276 -5.292 1.00 89.88 198 GLY A CA 1
ATOM 1584 C C . GLY A 1 198 ? 16.500 -0.786 -6.615 1.00 89.88 198 GLY A C 1
ATOM 1585 O O . GLY A 1 198 ? 15.819 -1.817 -6.623 1.00 89.88 198 GLY A O 1
ATOM 1586 N N . PRO A 1 199 ? 16.706 -0.086 -7.749 1.00 89.94 199 PRO A N 1
ATOM 1587 C CA . PRO A 1 199 ? 16.118 -0.438 -9.037 1.00 89.94 199 PRO A CA 1
ATOM 1588 C C . PRO A 1 199 ? 16.903 -1.554 -9.742 1.00 89.94 199 PRO A C 1
ATOM 1590 O O . PRO A 1 199 ? 17.550 -1.317 -10.760 1.00 89.94 199 PRO A O 1
ATOM 1593 N N . ARG A 1 200 ? 16.861 -2.767 -9.183 1.00 92.75 200 ARG A N 1
ATOM 1594 C CA . ARG A 1 200 ? 17.585 -3.949 -9.690 1.00 92.75 200 ARG A CA 1
ATOM 1595 C C . ARG A 1 200 ? 16.697 -5.121 -10.072 1.00 92.75 200 ARG A C 1
ATOM 1597 O O . ARG A 1 200 ? 17.190 -6.079 -10.658 1.00 92.75 200 ARG A O 1
ATOM 1604 N N . PHE A 1 201 ? 15.405 -5.060 -9.765 1.00 94.56 201 PHE A N 1
ATOM 1605 C CA . PHE A 1 201 ? 14.476 -6.126 -10.113 1.00 94.56 201 PHE A CA 1
ATOM 1606 C C . PHE A 1 201 ? 14.063 -5.983 -11.570 1.00 94.56 201 PHE A C 1
ATOM 1608 O O . PHE A 1 201 ? 13.333 -5.057 -11.926 1.00 94.56 201 PHE A O 1
ATOM 1615 N N . LYS A 1 202 ? 14.515 -6.903 -12.414 1.00 93.88 202 LYS A N 1
ATOM 1616 C CA . LYS A 1 202 ? 14.102 -6.976 -13.810 1.00 93.88 202 LYS A CA 1
ATOM 1617 C C . LYS A 1 202 ? 12.911 -7.896 -13.967 1.00 93.88 202 LYS A C 1
ATOM 1619 O O . LYS A 1 202 ? 12.918 -9.025 -13.485 1.00 93.88 202 LYS A O 1
ATOM 1624 N N . CYS A 1 203 ? 11.903 -7.415 -14.681 1.00 94.50 203 CYS A N 1
ATOM 1625 C CA . CYS A 1 203 ? 10.776 -8.231 -15.098 1.00 94.50 203 CYS A CA 1
ATOM 1626 C C . CYS A 1 203 ? 11.146 -9.031 -16.351 1.00 94.50 203 CYS A C 1
ATOM 1628 O O . CYS A 1 203 ? 11.500 -8.447 -17.375 1.00 94.50 203 CYS A O 1
ATOM 1630 N N . LEU A 1 204 ? 11.011 -10.355 -16.282 1.00 93.75 204 LEU A N 1
ATOM 1631 C CA . LEU A 1 204 ? 11.208 -11.262 -17.420 1.00 93.75 204 LEU A CA 1
ATOM 1632 C C . LEU A 1 204 ? 9.905 -11.598 -18.149 1.00 93.75 204 LEU A C 1
ATOM 1634 O O . LEU A 1 204 ? 9.934 -12.195 -19.220 1.00 93.75 204 LEU A O 1
ATOM 1638 N N . SER A 1 205 ? 8.764 -11.210 -17.579 1.00 93.50 205 SER A N 1
ATOM 1639 C CA . SER A 1 205 ? 7.445 -11.405 -18.189 1.00 93.50 205 SER A CA 1
ATOM 1640 C C . SER A 1 205 ? 7.049 -10.256 -19.128 1.00 93.50 205 SER A C 1
ATOM 1642 O O . SER A 1 205 ? 6.107 -10.384 -19.904 1.00 93.50 205 SER A O 1
ATOM 1644 N N . CYS A 1 206 ? 7.760 -9.124 -19.090 1.00 90.06 206 CYS A N 1
ATOM 1645 C CA . CYS A 1 206 ? 7.579 -8.030 -20.041 1.00 90.06 206 CYS A CA 1
ATOM 1646 C C . CYS A 1 206 ? 8.369 -8.272 -21.333 1.00 90.06 206 CYS A C 1
ATOM 1648 O O . CYS A 1 206 ? 9.497 -8.751 -21.307 1.00 90.06 206 CYS A O 1
ATOM 1650 N N . SER A 1 207 ? 7.815 -7.837 -22.469 1.00 84.94 207 SER A N 1
ATOM 1651 C CA . SER A 1 207 ? 8.556 -7.787 -23.738 1.00 84.94 207 SER A CA 1
ATOM 1652 C C . SER A 1 207 ? 9.636 -6.699 -23.749 1.00 84.94 207 SER A C 1
ATOM 1654 O O . SER A 1 207 ? 10.643 -6.819 -24.444 1.00 84.94 207 SER A O 1
ATOM 1656 N N . ALA A 1 208 ? 9.437 -5.631 -22.973 1.00 85.00 208 ALA A N 1
ATOM 1657 C CA . ALA A 1 208 ? 10.426 -4.589 -22.745 1.00 85.00 208 ALA A CA 1
ATOM 1658 C C . ALA A 1 208 ? 11.361 -4.940 -21.577 1.00 85.00 208 ALA A C 1
ATOM 166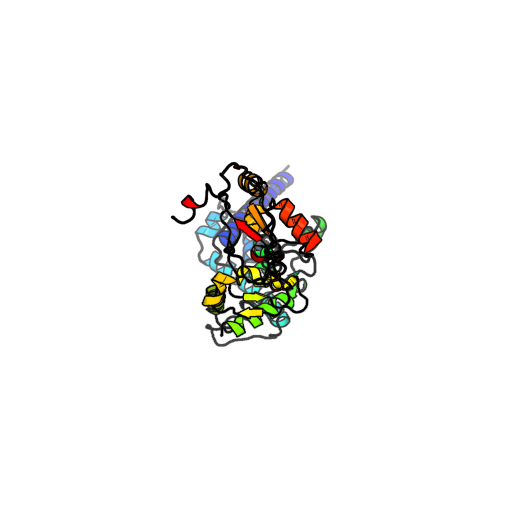0 O O . ALA A 1 208 ? 10.951 -5.580 -20.609 1.00 85.00 208 ALA A O 1
ATOM 1661 N N . LYS A 1 209 ? 12.603 -4.438 -21.631 1.00 86.25 209 LYS A N 1
ATOM 1662 C CA . LYS A 1 209 ? 13.590 -4.549 -20.544 1.00 86.25 209 LYS A CA 1
ATOM 1663 C C . LYS A 1 209 ? 13.229 -3.594 -19.398 1.00 86.25 209 LYS A C 1
ATOM 1665 O O . LYS A 1 209 ? 13.821 -2.527 -19.261 1.00 86.25 209 LYS A O 1
ATOM 1670 N N . ILE A 1 210 ? 12.217 -3.951 -18.608 1.00 89.50 210 ILE A N 1
ATOM 1671 C CA . ILE A 1 210 ? 11.775 -3.156 -17.459 1.00 89.50 210 ILE A CA 1
ATOM 1672 C C . ILE A 1 210 ? 12.534 -3.603 -16.213 1.00 89.50 210 ILE A C 1
ATOM 1674 O O . ILE A 1 210 ? 12.397 -4.740 -15.763 1.00 89.50 210 ILE A O 1
ATOM 1678 N N . VAL A 1 211 ? 13.297 -2.675 -15.644 1.00 91.25 211 VAL A N 1
ATOM 1679 C CA . VAL A 1 211 ? 13.939 -2.806 -14.334 1.00 91.25 211 VAL A CA 1
ATOM 1680 C C . VAL A 1 211 ? 13.254 -1.844 -13.376 1.00 91.25 211 VAL A C 1
ATOM 1682 O O . VAL A 1 211 ? 12.873 -0.748 -13.779 1.00 91.25 211 VAL A O 1
ATOM 1685 N N . MET A 1 212 ? 13.056 -2.250 -12.126 1.00 92.12 212 MET A N 1
ATOM 1686 C CA . MET A 1 212 ? 12.346 -1.462 -11.125 1.00 92.12 212 MET A CA 1
ATOM 1687 C C . MET A 1 212 ? 12.847 -1.729 -9.707 1.00 92.12 212 MET A C 1
ATOM 1689 O O . MET A 1 212 ? 13.577 -2.687 -9.451 1.00 92.12 212 MET A O 1
ATOM 1693 N N . GLY A 1 213 ? 12.459 -0.851 -8.783 1.00 92.00 213 GLY A N 1
ATOM 1694 C CA . GLY A 1 213 ? 12.643 -1.067 -7.351 1.00 92.00 213 GLY A CA 1
ATOM 1695 C C . GLY A 1 213 ? 11.522 -1.902 -6.745 1.00 92.00 213 GLY A C 1
ATOM 1696 O O . GLY A 1 213 ? 10.451 -2.059 -7.337 1.00 92.00 213 GLY A O 1
ATOM 1697 N N . PHE A 1 214 ? 11.740 -2.393 -5.524 1.00 93.31 214 PHE A N 1
ATOM 1698 C CA . PHE A 1 214 ? 10.730 -3.166 -4.792 1.00 93.31 214 PHE A CA 1
ATOM 1699 C C . PHE A 1 214 ? 9.405 -2.402 -4.607 1.00 93.31 214 PHE A C 1
ATOM 1701 O O . PHE A 1 214 ? 8.333 -3.000 -4.662 1.00 93.31 214 PHE A O 1
ATOM 1708 N N . SER A 1 215 ? 9.477 -1.073 -4.469 1.00 88.94 215 SER A N 1
ATOM 1709 C CA . SER A 1 215 ? 8.335 -0.152 -4.352 1.00 88.94 215 SER A CA 1
ATOM 1710 C C . SER A 1 215 ? 7.356 -0.214 -5.534 1.00 88.94 215 SER A C 1
ATOM 1712 O O . SER A 1 215 ? 6.167 0.049 -5.369 1.00 88.94 215 SER A O 1
ATOM 1714 N N . CYS A 1 216 ? 7.839 -0.564 -6.727 1.00 91.00 216 CYS A N 1
ATOM 1715 C CA . CYS A 1 216 ? 7.027 -0.677 -7.942 1.00 91.00 216 CYS A CA 1
ATOM 1716 C C . CYS A 1 216 ? 6.674 -2.135 -8.266 1.00 91.00 216 CYS A C 1
ATOM 1718 O O . CYS A 1 216 ? 5.662 -2.403 -8.918 1.00 91.00 216 CYS A O 1
ATOM 1720 N N . LEU A 1 217 ? 7.490 -3.070 -7.772 1.00 94.44 217 LEU A N 1
ATOM 1721 C CA . LEU A 1 217 ? 7.444 -4.491 -8.100 1.00 94.44 217 LEU A CA 1
ATOM 1722 C C . LEU A 1 217 ? 6.090 -5.134 -7.809 1.00 94.44 217 LEU A C 1
ATOM 1724 O O . LEU A 1 217 ? 5.543 -5.840 -8.656 1.00 94.44 217 LEU A O 1
ATOM 1728 N N . VAL A 1 218 ? 5.545 -4.863 -6.620 1.00 94.69 218 VAL A N 1
ATOM 1729 C CA . VAL A 1 218 ? 4.327 -5.514 -6.123 1.00 94.69 218 VAL A CA 1
ATOM 1730 C C . VAL A 1 218 ? 3.163 -5.280 -7.068 1.00 94.69 218 VAL A C 1
ATOM 1732 O O . VAL A 1 218 ? 2.575 -6.232 -7.571 1.00 94.69 218 VAL A O 1
ATOM 1735 N N . GLY A 1 219 ? 2.850 -4.023 -7.366 1.00 93.19 219 GLY A N 1
ATOM 1736 C CA . GLY A 1 219 ? 1.720 -3.777 -8.244 1.00 93.19 219 GLY A CA 1
ATOM 1737 C C . GLY A 1 219 ? 2.052 -3.948 -9.734 1.00 93.19 219 GLY A C 1
ATOM 1738 O O . GLY A 1 219 ? 1.134 -4.078 -10.542 1.00 93.19 219 GLY A O 1
ATOM 1739 N N . HIS A 1 220 ? 3.334 -3.966 -10.128 1.00 94.81 220 HIS A N 1
ATOM 1740 C CA . HIS A 1 220 ? 3.705 -4.365 -11.487 1.00 94.81 220 HIS A CA 1
ATOM 1741 C C . HIS A 1 220 ? 3.302 -5.823 -11.746 1.00 94.81 220 HIS A C 1
ATOM 1743 O O . HIS A 1 220 ? 2.830 -6.143 -12.837 1.00 94.81 220 HIS A O 1
ATOM 1749 N N . ALA A 1 221 ? 3.402 -6.69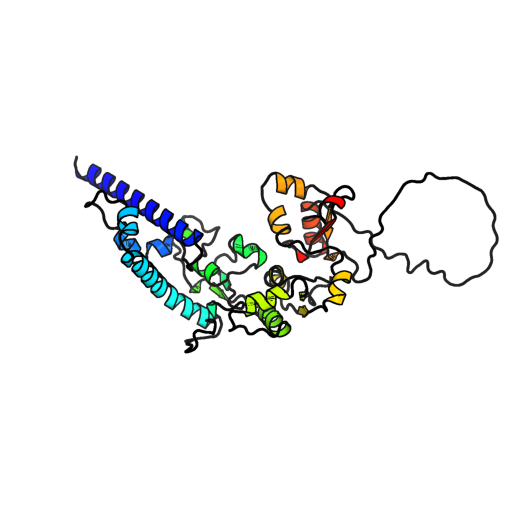0 -10.732 1.00 95.81 221 ALA A N 1
ATOM 1750 C CA . ALA A 1 221 ? 3.013 -8.094 -10.839 1.00 95.81 221 ALA A CA 1
ATOM 1751 C C . ALA A 1 221 ? 1.541 -8.306 -11.197 1.00 95.81 221 ALA A C 1
ATOM 1753 O O . ALA A 1 221 ? 1.214 -9.317 -11.810 1.00 95.81 221 ALA A O 1
ATOM 1754 N N . HIS A 1 222 ? 0.651 -7.350 -10.917 1.00 94.44 222 HIS A N 1
ATOM 1755 C CA . HIS A 1 222 ? -0.757 -7.452 -11.319 1.00 94.44 222 HIS A CA 1
ATOM 1756 C C . HIS A 1 222 ? -0.983 -7.411 -12.831 1.00 94.44 222 HIS A C 1
ATOM 1758 O O . HIS A 1 222 ? -2.058 -7.802 -13.280 1.00 94.44 222 HIS A O 1
ATOM 1764 N N . ARG A 1 223 ? 0.015 -6.981 -13.614 1.00 92.00 223 ARG A N 1
ATOM 1765 C CA . ARG A 1 223 ? -0.027 -6.982 -15.087 1.00 92.00 223 ARG A CA 1
ATOM 1766 C C . ARG A 1 223 ? 0.218 -8.355 -15.699 1.00 92.00 223 ARG A C 1
ATOM 1768 O O . ARG A 1 223 ? -0.015 -8.534 -16.888 1.00 92.00 223 ARG A O 1
ATOM 1775 N N . HIS A 1 224 ? 0.704 -9.296 -14.897 1.00 92.56 224 HIS A N 1
ATOM 1776 C CA . HIS A 1 224 ? 1.084 -10.632 -15.330 1.00 92.56 224 HIS A CA 1
ATOM 1777 C C . HIS A 1 224 ? 0.254 -11.656 -14.567 1.00 92.56 224 HIS A C 1
ATOM 1779 O O . HIS A 1 224 ? -0.140 -11.422 -13.425 1.00 92.56 224 HIS A O 1
ATOM 1785 N N . ASP A 1 225 ? -0.023 -12.802 -15.174 1.00 91.31 225 ASP A N 1
ATOM 1786 C CA . ASP A 1 225 ? -0.567 -13.938 -14.422 1.00 91.31 225 ASP A CA 1
ATOM 1787 C C . ASP A 1 225 ? 0.540 -14.627 -13.630 1.00 91.31 225 ASP A C 1
ATOM 1789 O O . ASP A 1 225 ? 0.390 -14.874 -12.433 1.00 91.31 225 ASP A O 1
ATOM 1793 N N . GLU A 1 226 ? 1.699 -14.806 -14.266 1.00 92.38 226 GLU A N 1
ATOM 1794 C CA . GLU A 1 226 ? 2.901 -15.348 -13.643 1.00 92.38 226 GLU A CA 1
ATOM 1795 C C . GLU A 1 226 ? 4.106 -14.447 -13.929 1.00 92.38 226 GLU A C 1
ATOM 1797 O O . GLU A 1 226 ? 4.815 -14.583 -14.931 1.00 92.38 226 GLU A O 1
ATOM 1802 N N . MET A 1 227 ? 4.334 -13.478 -13.039 1.00 95.56 227 MET A N 1
ATOM 1803 C CA . MET A 1 227 ? 5.513 -12.620 -13.118 1.00 95.56 227 MET A CA 1
ATOM 1804 C C . MET A 1 227 ? 6.769 -13.392 -12.703 1.00 95.56 227 MET A C 1
ATOM 1806 O O . MET A 1 227 ? 6.809 -13.969 -11.613 1.00 95.56 227 MET A O 1
ATOM 1810 N N . LYS A 1 228 ? 7.805 -13.346 -13.543 1.00 96.44 228 LYS A N 1
ATOM 1811 C CA . LYS A 1 228 ? 9.158 -13.817 -13.227 1.00 96.44 228 LYS A CA 1
ATOM 1812 C C . LYS A 1 228 ? 10.102 -12.634 -13.089 1.00 96.44 228 LYS A C 1
ATOM 1814 O O . LYS A 1 228 ? 10.041 -11.695 -13.890 1.00 96.44 228 LYS A O 1
ATOM 1819 N N . VAL A 1 229 ? 10.965 -12.693 -12.082 1.00 96.75 229 VAL A N 1
ATOM 1820 C CA . VAL A 1 229 ? 11.922 -11.627 -11.779 1.00 96.75 229 VAL A CA 1
ATOM 1821 C C . VAL A 1 229 ? 13.333 -12.162 -11.622 1.00 96.75 229 VAL A C 1
ATOM 1823 O O . VAL A 1 229 ? 13.533 -13.276 -11.146 1.00 96.75 229 VAL A O 1
ATOM 1826 N N . GLU A 1 230 ? 14.306 -11.338 -11.990 1.00 95.81 230 GLU A N 1
ATOM 1827 C CA . GLU A 1 230 ? 15.722 -11.561 -11.699 1.00 95.81 230 GLU A CA 1
ATOM 1828 C C . GLU A 1 230 ? 16.357 -10.291 -11.129 1.00 95.81 230 GLU A C 1
ATOM 1830 O O . GLU A 1 230 ? 15.822 -9.187 -11.284 1.00 95.81 230 GLU A O 1
ATOM 1835 N N . LEU A 1 231 ? 17.492 -10.451 -10.448 1.00 94.44 231 LEU A N 1
ATOM 1836 C CA . LEU A 1 231 ? 18.309 -9.326 -10.012 1.00 94.44 231 LEU A CA 1
ATOM 1837 C C . LEU A 1 231 ? 19.373 -9.030 -11.058 1.00 94.44 231 LEU A C 1
ATOM 1839 O O . LEU A 1 231 ? 20.236 -9.862 -11.327 1.00 94.44 231 LEU A O 1
ATOM 1843 N N . GLU A 1 232 ? 19.345 -7.811 -11.579 1.00 91.44 232 GLU A N 1
ATOM 1844 C CA . GLU A 1 232 ? 20.410 -7.316 -12.440 1.00 91.44 232 GLU A CA 1
ATOM 1845 C C . GLU A 1 232 ? 21.674 -7.016 -11.627 1.00 91.44 232 GLU A C 1
ATOM 1847 O O . GLU A 1 232 ? 21.629 -6.585 -10.459 1.00 91.44 232 GLU A O 1
ATOM 1852 N N . ALA A 1 233 ? 22.829 -7.263 -12.242 1.00 87.31 233 ALA A N 1
ATOM 1853 C CA . ALA A 1 233 ? 24.107 -6.934 -11.633 1.00 87.31 233 ALA A CA 1
ATOM 1854 C C . ALA A 1 233 ? 24.271 -5.412 -11.566 1.00 87.31 233 ALA A C 1
ATOM 1856 O O . ALA A 1 233 ? 23.856 -4.681 -12.460 1.00 87.31 233 ALA A O 1
ATOM 1857 N N . GLU A 1 234 ? 24.906 -4.921 -10.504 1.00 81.75 234 GLU A N 1
ATOM 1858 C CA . GLU A 1 234 ? 25.010 -3.481 -10.245 1.00 81.75 234 GLU A CA 1
ATOM 1859 C C . GLU A 1 234 ? 25.692 -2.710 -11.384 1.00 81.75 234 GLU A C 1
ATOM 1861 O O . GLU A 1 234 ? 25.234 -1.642 -11.788 1.00 81.75 234 GLU A O 1
ATOM 1866 N N . ARG A 1 235 ? 26.724 -3.314 -11.979 1.00 78.56 235 ARG A N 1
ATOM 1867 C CA . ARG A 1 235 ? 27.436 -2.784 -13.151 1.00 78.56 235 ARG A CA 1
ATOM 1868 C C . ARG A 1 235 ? 26.541 -2.584 -14.382 1.00 78.56 235 ARG A C 1
ATOM 1870 O O . ARG A 1 235 ? 26.806 -1.692 -15.180 1.00 78.56 235 ARG A O 1
ATOM 1877 N N . ASP A 1 236 ? 25.485 -3.385 -14.519 1.00 76.88 236 ASP A N 1
ATOM 1878 C CA . ASP A 1 236 ? 24.627 -3.425 -15.706 1.00 76.88 236 ASP A CA 1
ATOM 1879 C C . ASP A 1 236 ? 23.421 -2.472 -15.563 1.00 76.88 236 ASP A C 1
ATOM 1881 O O . ASP A 1 236 ? 22.735 -2.158 -16.534 1.00 76.88 236 ASP A O 1
ATOM 1885 N N . ILE A 1 237 ? 23.184 -1.906 -14.371 1.00 72.44 237 ILE A N 1
ATOM 1886 C CA . ILE A 1 237 ? 22.074 -0.964 -14.145 1.00 72.44 237 ILE A CA 1
ATOM 1887 C C . ILE A 1 237 ? 22.248 0.304 -14.982 1.00 72.44 237 ILE A C 1
ATOM 1889 O O . ILE A 1 237 ? 21.266 0.819 -15.509 1.00 72.44 237 ILE A O 1
ATOM 1893 N N . PHE A 1 238 ? 23.471 0.822 -15.126 1.00 68.69 238 PHE A N 1
ATOM 1894 C CA . PHE A 1 238 ? 23.712 2.077 -15.847 1.00 68.69 238 PHE A CA 1
ATOM 1895 C C . PHE A 1 238 ? 23.394 1.975 -17.343 1.00 68.69 238 PHE A C 1
ATOM 1897 O O . PHE A 1 238 ? 22.927 2.947 -17.936 1.00 68.69 238 PHE A O 1
ATOM 1904 N N . SER A 1 239 ? 23.607 0.804 -17.948 1.00 66.88 239 SER A N 1
ATOM 1905 C CA . SER A 1 239 ? 23.293 0.567 -19.360 1.00 66.88 239 SER A CA 1
ATOM 1906 C C . SER A 1 239 ? 21.799 0.319 -19.583 1.00 66.88 239 SER A C 1
ATOM 1908 O O . SER A 1 239 ? 21.260 0.701 -20.621 1.00 66.88 239 SER A O 1
ATOM 1910 N N . ILE A 1 240 ? 21.102 -0.264 -18.602 1.00 69.19 240 ILE A N 1
ATOM 1911 C CA . ILE A 1 240 ? 19.662 -0.547 -18.691 1.00 69.19 240 ILE A CA 1
ATOM 1912 C C . ILE A 1 240 ? 18.817 0.674 -18.293 1.00 69.19 240 ILE A C 1
ATOM 1914 O O . ILE A 1 240 ? 17.779 0.956 -18.895 1.00 69.19 240 ILE A O 1
ATOM 1918 N N . ASN A 1 241 ? 19.264 1.432 -17.294 1.00 72.00 241 ASN A N 1
ATOM 1919 C CA . ASN A 1 241 ? 18.539 2.541 -16.686 1.00 72.00 241 ASN A CA 1
ATOM 1920 C C . ASN A 1 241 ? 19.153 3.895 -17.067 1.00 72.00 241 ASN A C 1
ATOM 1922 O O . ASN A 1 241 ? 19.392 4.747 -16.213 1.00 72.00 241 ASN A O 1
ATOM 1926 N N . ILE A 1 242 ? 19.367 4.092 -18.374 1.00 74.50 242 ILE A N 1
ATOM 1927 C CA . ILE A 1 242 ? 19.932 5.314 -18.987 1.00 74.50 242 ILE A CA 1
ATOM 1928 C C . ILE A 1 242 ? 19.247 6.582 -18.455 1.00 74.50 242 ILE A C 1
ATOM 1930 O O . ILE A 1 242 ? 19.868 7.630 -18.292 1.00 74.50 242 ILE A O 1
ATOM 1934 N N . PHE A 1 243 ? 17.956 6.469 -18.142 1.00 80.44 243 PHE A N 1
ATOM 1935 C CA . PHE A 1 243 ? 17.218 7.477 -17.401 1.00 80.44 243 PHE A CA 1
ATOM 1936 C C . PHE A 1 243 ? 16.828 6.923 -16.031 1.00 80.44 243 PHE A C 1
ATOM 1938 O O . PHE A 1 243 ? 16.123 5.916 -15.998 1.00 80.44 243 PHE A O 1
ATOM 1945 N N . PRO A 1 244 ? 17.170 7.574 -14.909 1.00 81.62 244 PRO A N 1
ATOM 1946 C CA . PRO A 1 244 ? 16.851 7.063 -13.580 1.00 81.62 244 PRO A CA 1
ATOM 1947 C C . PRO A 1 244 ? 15.338 6.959 -13.345 1.00 81.62 244 PRO A C 1
ATOM 1949 O O . PRO A 1 244 ? 14.542 7.732 -13.890 1.00 81.62 244 PRO A O 1
ATOM 1952 N N . ILE A 1 245 ? 14.934 5.987 -12.527 1.00 84.06 245 ILE A N 1
ATOM 1953 C CA . ILE A 1 245 ? 13.547 5.848 -12.067 1.00 84.06 245 ILE A CA 1
ATOM 1954 C C . ILE A 1 245 ? 13.347 6.825 -10.917 1.00 84.06 245 ILE A C 1
ATOM 1956 O O . ILE A 1 245 ? 14.058 6.773 -9.918 1.00 84.06 245 ILE A O 1
ATOM 1960 N N . LEU A 1 246 ? 12.392 7.734 -11.079 1.00 83.56 246 LEU A N 1
ATOM 1961 C CA . LEU A 1 246 ? 12.057 8.723 -10.063 1.00 83.56 246 LEU A CA 1
ATOM 1962 C C . LEU A 1 246 ? 10.826 8.238 -9.302 1.00 83.56 246 LEU A C 1
ATOM 1964 O O . LEU A 1 246 ? 9.707 8.351 -9.807 1.00 83.56 246 LEU A O 1
ATOM 1968 N N . GLU A 1 247 ? 11.039 7.702 -8.102 1.00 83.25 247 GLU A N 1
ATOM 1969 C CA . GLU A 1 247 ? 9.951 7.221 -7.249 1.00 83.25 247 GLU A CA 1
ATOM 1970 C C . GLU A 1 247 ? 8.951 8.340 -6.915 1.00 83.25 247 GLU A C 1
ATOM 1972 O O . GLU A 1 247 ? 9.306 9.495 -6.666 1.00 83.25 247 GLU A O 1
ATOM 1977 N N . GLY A 1 248 ? 7.663 8.004 -6.938 1.00 85.12 248 GLY A N 1
ATOM 1978 C CA . GLY A 1 248 ? 6.558 8.915 -6.660 1.00 85.12 248 GLY A CA 1
ATOM 1979 C C . GLY A 1 248 ? 6.255 9.910 -7.784 1.00 85.12 248 GLY A C 1
ATOM 1980 O O . GLY A 1 248 ? 5.386 10.778 -7.614 1.00 85.12 248 GLY A O 1
ATOM 1981 N N . ARG A 1 249 ? 6.925 9.828 -8.942 1.00 87.88 249 ARG A N 1
ATOM 1982 C CA . ARG A 1 249 ? 6.733 10.791 -10.036 1.00 87.88 249 ARG A CA 1
ATOM 1983 C C . ARG A 1 249 ? 5.362 10.647 -10.683 1.00 87.88 249 ARG A C 1
ATOM 1985 O O . ARG A 1 249 ? 4.668 11.651 -10.844 1.00 87.88 249 ARG A O 1
ATOM 1992 N N . SER A 1 250 ? 4.953 9.430 -11.020 1.00 88.75 250 SER A N 1
ATOM 1993 C CA . SER A 1 250 ? 3.623 9.109 -11.548 1.00 88.75 250 SER A CA 1
ATOM 1994 C C . SER A 1 250 ? 2.528 9.599 -10.595 1.00 88.75 250 SER A C 1
ATOM 1996 O O . SER A 1 250 ? 1.646 10.353 -11.006 1.00 88.75 250 SER A O 1
ATOM 1998 N N . ALA A 1 251 ? 2.643 9.297 -9.299 1.00 87.00 251 ALA A N 1
ATOM 1999 C CA . ALA A 1 251 ? 1.717 9.765 -8.269 1.00 87.00 251 ALA A CA 1
ATOM 2000 C C . ALA A 1 251 ? 1.661 11.304 -8.176 1.00 87.00 251 ALA A C 1
ATOM 2002 O O . ALA A 1 251 ? 0.578 11.888 -8.065 1.00 87.00 251 ALA A O 1
ATOM 2003 N N . THR A 1 252 ? 2.812 11.976 -8.273 1.00 89.50 252 THR A N 1
ATOM 2004 C CA . THR A 1 252 ? 2.905 13.445 -8.286 1.00 89.50 252 THR A CA 1
ATOM 2005 C C . THR A 1 252 ? 2.209 14.042 -9.507 1.00 89.50 252 THR A C 1
ATOM 2007 O O . THR A 1 252 ? 1.474 15.027 -9.382 1.00 89.50 252 THR A O 1
ATOM 2010 N N . LEU A 1 253 ? 2.397 13.440 -10.683 1.00 90.06 253 LEU A N 1
ATOM 2011 C CA . LEU A 1 253 ? 1.774 13.879 -11.932 1.00 90.06 253 LEU A CA 1
ATOM 2012 C C . LEU A 1 253 ? 0.268 13.619 -11.948 1.00 90.06 253 LEU A C 1
ATOM 2014 O O . LEU A 1 253 ? -0.464 14.405 -12.541 1.00 90.06 253 LEU A O 1
ATOM 2018 N N . MET A 1 254 ? -0.211 12.594 -11.246 1.00 87.88 254 MET A N 1
ATOM 2019 C CA . MET A 1 254 ? -1.641 12.297 -11.094 1.00 87.88 254 MET A CA 1
ATOM 2020 C C . MET A 1 254 ? -2.360 13.214 -10.088 1.00 87.88 254 MET A C 1
ATOM 2022 O O . MET A 1 254 ? -3.584 13.173 -9.982 1.00 87.88 254 MET A O 1
ATOM 2026 N N . ASN A 1 255 ? -1.641 14.066 -9.350 1.00 87.94 255 ASN A N 1
ATOM 2027 C CA . ASN A 1 255 ? -2.248 15.018 -8.418 1.00 87.94 255 ASN A CA 1
ATOM 2028 C C . ASN A 1 255 ? -2.963 16.174 -9.163 1.00 87.94 255 ASN A C 1
ATOM 2030 O O . ASN A 1 255 ? -2.558 16.600 -10.248 1.00 87.94 255 ASN A O 1
ATOM 2034 N N . LEU A 1 256 ? -4.025 16.714 -8.561 1.00 88.81 256 LEU A N 1
ATOM 2035 C CA . LEU A 1 256 ? -4.838 17.817 -9.087 1.00 88.81 256 LEU A CA 1
ATOM 2036 C C . LEU A 1 256 ? -4.219 19.208 -8.858 1.00 88.81 256 LEU A C 1
ATOM 2038 O O . LEU A 1 256 ? -4.802 20.211 -9.262 1.00 88.81 256 LEU A O 1
ATOM 2042 N N . SER A 1 257 ? -3.041 19.289 -8.232 1.00 92.12 257 SER A N 1
ATOM 2043 C CA . SER A 1 257 ? -2.366 20.567 -7.994 1.00 92.12 257 SER A CA 1
ATOM 2044 C C . SER A 1 257 ? -2.042 21.311 -9.300 1.00 92.12 257 SER A C 1
ATOM 2046 O O . SER A 1 257 ? -1.710 20.703 -10.323 1.00 92.12 257 SER A O 1
ATOM 2048 N N . TYR A 1 258 ? -2.066 22.647 -9.255 1.00 92.25 258 TYR A N 1
ATOM 2049 C CA . TYR A 1 258 ? -1.691 23.495 -10.393 1.00 92.25 258 TYR A CA 1
ATOM 2050 C C . TYR A 1 258 ? -0.273 23.194 -10.909 1.00 92.25 258 TYR A C 1
ATOM 2052 O O . TYR A 1 258 ? -0.044 23.122 -12.117 1.00 92.25 258 TYR A O 1
ATOM 2060 N N . ARG A 1 259 ? 0.673 22.943 -9.994 1.00 91.62 259 ARG A N 1
ATOM 2061 C CA . ARG A 1 259 ? 2.052 22.560 -10.331 1.00 91.62 259 ARG A CA 1
ATOM 2062 C C . ARG A 1 259 ? 2.096 21.227 -11.081 1.00 91.62 259 ARG A C 1
ATOM 2064 O O . ARG A 1 259 ? 2.782 21.136 -12.095 1.00 91.62 259 ARG A O 1
ATOM 2071 N N . SER A 1 260 ? 1.348 20.225 -10.619 1.00 91.56 260 SER A N 1
ATOM 2072 C CA . SER A 1 260 ? 1.242 18.923 -11.290 1.00 91.56 260 SER A CA 1
ATOM 2073 C C . SER A 1 260 ? 0.633 19.066 -12.683 1.00 91.56 260 SER A C 1
ATOM 2075 O O . SER A 1 260 ? 1.146 18.472 -13.624 1.00 91.56 260 SER A O 1
ATOM 2077 N N . LYS A 1 261 ? -0.399 19.908 -12.844 1.00 92.44 261 LYS A N 1
ATOM 2078 C CA . LYS A 1 261 ? -1.005 20.194 -14.153 1.00 92.44 261 LYS A CA 1
ATOM 2079 C C . LYS A 1 261 ? 0.012 20.776 -15.138 1.00 92.44 261 LYS A C 1
ATOM 2081 O O . LYS A 1 261 ? 0.200 20.200 -16.203 1.00 92.44 261 LYS A O 1
ATOM 2086 N N . LYS A 1 262 ? 0.744 21.825 -14.740 1.00 92.44 262 LYS A N 1
ATOM 2087 C CA . LYS A 1 262 ? 1.833 22.393 -15.556 1.00 92.44 262 LYS A CA 1
ATOM 2088 C C . LYS A 1 262 ? 2.889 21.353 -15.922 1.00 92.44 262 LYS A C 1
ATOM 2090 O O . LYS A 1 262 ? 3.358 21.314 -17.051 1.00 92.44 262 LYS A O 1
ATOM 2095 N N . GLN A 1 263 ? 3.261 20.490 -14.977 1.00 91.69 263 GLN A N 1
ATOM 2096 C CA . GLN A 1 263 ? 4.229 19.429 -15.242 1.00 91.69 263 GLN A CA 1
ATOM 2097 C C . GLN A 1 263 ? 3.707 18.374 -16.220 1.00 91.69 263 GLN A C 1
ATOM 2099 O O . GLN A 1 263 ? 4.515 17.863 -16.988 1.00 91.69 263 GLN A O 1
ATOM 2104 N N . ARG A 1 264 ? 2.407 18.043 -16.219 1.00 93.69 264 ARG A N 1
ATOM 2105 C CA . ARG A 1 264 ? 1.815 17.086 -17.171 1.00 93.69 264 ARG A CA 1
ATOM 2106 C C . ARG A 1 264 ? 1.869 17.580 -18.614 1.00 93.69 264 ARG A C 1
ATOM 2108 O O . ARG A 1 264 ? 2.032 16.763 -19.514 1.00 93.69 264 ARG A O 1
ATOM 2115 N N . GLU A 1 265 ? 1.751 18.887 -18.827 1.00 93.06 265 GLU A N 1
ATOM 2116 C CA . GLU A 1 265 ? 1.741 19.512 -20.158 1.00 93.06 265 GLU A CA 1
ATOM 2117 C C . GLU A 1 265 ? 3.126 19.501 -20.832 1.00 93.06 265 GLU A C 1
ATOM 2119 O O . GLU A 1 265 ? 3.220 19.537 -22.060 1.00 93.06 265 GLU A O 1
ATOM 2124 N N . LEU A 1 266 ? 4.208 19.384 -20.052 1.00 91.81 266 LEU A N 1
ATOM 2125 C CA . LEU A 1 266 ? 5.573 19.332 -20.575 1.00 91.81 266 LEU A CA 1
ATOM 2126 C C . LEU A 1 266 ? 5.795 18.093 -21.452 1.00 91.81 266 LEU A C 1
ATOM 2128 O O . LEU A 1 266 ? 5.562 16.964 -21.022 1.00 91.81 266 LEU A O 1
ATOM 2132 N N . ARG A 1 267 ? 6.344 18.291 -22.655 1.00 92.69 267 ARG A N 1
ATOM 2133 C CA . ARG A 1 267 ? 6.700 17.213 -23.593 1.00 92.69 267 ARG A CA 1
ATOM 2134 C C . ARG A 1 267 ? 8.082 16.623 -23.307 1.00 92.69 267 ARG A C 1
ATOM 2136 O O . ARG A 1 267 ? 8.979 16.692 -24.137 1.00 92.69 267 ARG A O 1
ATOM 2143 N N . VAL A 1 268 ? 8.246 16.094 -22.102 1.00 91.94 268 VAL A N 1
ATOM 2144 C CA . VAL A 1 268 ? 9.539 15.677 -21.516 1.00 91.94 268 VAL A CA 1
ATOM 2145 C C . VAL A 1 268 ? 9.504 14.251 -20.966 1.00 91.94 268 VAL A C 1
ATOM 2147 O O . VAL A 1 268 ? 10.463 13.796 -20.342 1.00 91.94 268 VAL A O 1
ATOM 2150 N N . TYR A 1 269 ? 8.389 13.546 -21.176 1.00 93.44 269 TYR A N 1
ATOM 2151 C CA . TYR A 1 269 ? 8.193 12.180 -20.707 1.00 93.44 269 TYR A CA 1
ATOM 2152 C C . TYR A 1 269 ? 8.329 11.197 -21.860 1.00 93.44 269 TYR A C 1
ATOM 2154 O O . TYR A 1 269 ? 7.718 11.384 -22.913 1.00 93.44 269 TYR A O 1
ATOM 2162 N N . GLY A 1 270 ? 9.110 10.144 -21.653 1.00 92.19 270 GLY A N 1
ATOM 2163 C CA . GLY A 1 270 ? 9.268 9.050 -22.602 1.00 92.19 270 GLY A CA 1
ATOM 2164 C C . GLY A 1 270 ? 8.747 7.727 -22.046 1.00 92.19 270 GLY A C 1
ATOM 2165 O O . GLY A 1 270 ? 8.585 7.564 -20.835 1.00 92.19 270 GLY A O 1
ATOM 2166 N N . CYS A 1 271 ? 8.469 6.782 -22.944 1.00 91.94 271 CYS A N 1
ATOM 2167 C CA . CYS A 1 271 ? 7.986 5.444 -22.604 1.00 91.94 271 CYS A CA 1
ATOM 2168 C C . CYS A 1 271 ? 9.151 4.451 -22.536 1.00 91.94 271 CYS A C 1
ATOM 2170 O O . CYS A 1 271 ? 9.791 4.196 -23.558 1.00 91.94 271 CYS A O 1
ATOM 2172 N N . ARG A 1 272 ? 9.401 3.843 -21.369 1.00 90.06 272 ARG A N 1
ATOM 2173 C CA . ARG A 1 272 ? 10.464 2.831 -21.201 1.00 90.06 272 ARG A CA 1
ATOM 2174 C C . ARG A 1 272 ? 10.225 1.582 -22.045 1.00 90.06 272 ARG A C 1
ATOM 2176 O O . ARG A 1 272 ? 11.176 0.981 -22.523 1.00 90.06 272 ARG A O 1
ATOM 2183 N N . HIS A 1 273 ? 8.965 1.266 -22.334 1.00 89.50 273 HIS A N 1
ATOM 2184 C CA . HIS A 1 273 ? 8.581 0.149 -23.207 1.00 89.50 273 HIS A CA 1
ATOM 2185 C C . HIS A 1 273 ? 8.918 0.374 -24.687 1.00 89.50 273 HIS A C 1
ATOM 2187 O O . HIS A 1 273 ? 8.842 -0.551 -25.493 1.00 89.50 273 HIS A O 1
ATOM 2193 N N . CYS A 1 274 ? 9.289 1.601 -25.064 1.00 88.81 274 CYS A N 1
ATOM 2194 C CA . CYS A 1 274 ? 9.744 1.934 -26.411 1.00 88.81 274 CYS A CA 1
ATOM 2195 C C . CYS A 1 274 ? 11.266 1.995 -26.551 1.00 88.81 274 CYS A C 1
ATOM 2197 O O . CYS A 1 274 ? 11.734 2.150 -27.682 1.00 88.81 274 CYS A O 1
ATOM 2199 N N . LEU A 1 275 ? 12.022 1.909 -25.452 1.00 82.31 275 LEU A N 1
ATOM 2200 C CA . LEU A 1 275 ? 13.478 1.930 -25.521 1.00 82.31 275 LEU A CA 1
ATOM 2201 C C . LEU A 1 275 ? 13.959 0.627 -26.183 1.00 82.31 275 LEU A C 1
ATOM 2203 O O . LEU A 1 275 ? 13.586 -0.453 -25.716 1.00 82.31 275 LEU A O 1
ATOM 2207 N N . PRO A 1 276 ? 14.731 0.688 -27.287 1.00 64.62 276 PRO A N 1
ATOM 2208 C CA . PRO A 1 276 ? 15.373 -0.496 -27.839 1.00 64.62 276 PRO A CA 1
ATOM 2209 C C . PRO A 1 276 ? 16.213 -1.165 -26.755 1.00 64.62 276 PRO A C 1
ATOM 2211 O O . PRO A 1 276 ? 16.993 -0.520 -26.056 1.00 64.62 276 PRO A O 1
ATOM 2214 N N . GLY A 1 277 ? 16.016 -2.469 -26.586 1.00 56.91 277 GLY A N 1
ATOM 2215 C CA . GLY A 1 277 ? 16.769 -3.257 -25.628 1.00 56.91 277 GLY A CA 1
ATOM 2216 C C . GLY A 1 277 ? 18.198 -3.493 -26.108 1.00 56.91 277 GLY A C 1
ATOM 2217 O O . GLY A 1 277 ? 18.525 -4.625 -26.439 1.00 56.91 277 GLY A O 1
ATOM 2218 N N . GLY A 1 278 ? 19.039 -2.466 -26.095 1.00 44.09 278 GLY A N 1
ATOM 2219 C CA . GLY A 1 278 ? 20.451 -2.519 -26.476 1.00 44.09 278 GLY A CA 1
ATOM 2220 C C . GLY A 1 278 ? 20.911 -1.159 -26.993 1.00 44.09 278 GLY A C 1
ATOM 2221 O O . GLY A 1 278 ? 20.338 -0.659 -27.954 1.00 44.09 278 GLY A O 1
ATOM 2222 N N . ASP A 1 279 ? 21.890 -0.576 -26.301 1.00 35.94 279 ASP A N 1
ATOM 2223 C CA . ASP A 1 279 ? 22.714 0.581 -26.667 1.00 35.94 279 ASP A CA 1
ATOM 2224 C C . ASP A 1 279 ? 21.999 1.805 -27.252 1.00 35.94 279 ASP A C 1
ATOM 2226 O O . ASP A 1 279 ? 21.921 2.020 -28.459 1.00 35.94 279 ASP A O 1
ATOM 2230 N N . ILE A 1 280 ? 21.570 2.700 -26.361 1.00 40.75 280 ILE A N 1
ATOM 2231 C CA . ILE A 1 280 ? 21.302 4.090 -26.729 1.00 40.75 280 ILE A CA 1
ATOM 2232 C C . ILE A 1 280 ? 22.403 4.952 -26.118 1.00 40.75 280 ILE A C 1
ATOM 2234 O O . ILE A 1 280 ? 22.440 5.161 -24.906 1.00 40.75 280 ILE A O 1
ATOM 2238 N N . ARG A 1 281 ? 23.276 5.511 -26.960 1.00 33.53 281 ARG A N 1
ATOM 2239 C CA . ARG A 1 281 ? 24.040 6.709 -26.592 1.00 33.53 281 ARG A CA 1
ATOM 2240 C C . ARG A 1 281 ? 23.140 7.928 -26.821 1.00 33.53 281 ARG A C 1
ATOM 2242 O O . ARG A 1 281 ? 22.610 8.069 -27.921 1.00 33.53 281 ARG A O 1
ATOM 2249 N N . PRO A 1 282 ? 22.917 8.797 -25.822 1.00 34.12 282 PRO A N 1
ATOM 2250 C CA . PRO A 1 282 ? 22.150 10.015 -26.037 1.00 34.12 282 PRO A CA 1
ATOM 2251 C C . PRO A 1 282 ? 22.933 10.956 -26.963 1.00 34.12 282 PRO A C 1
ATOM 2253 O O . PRO A 1 282 ? 23.945 11.52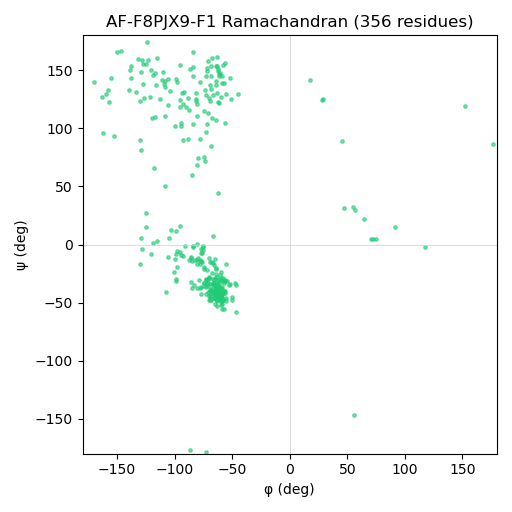7 -26.564 1.00 34.12 282 PRO A O 1
ATOM 2256 N N . GLU A 1 283 ? 22.471 11.123 -28.204 1.00 36.00 283 GLU A N 1
ATOM 2257 C CA . GLU A 1 283 ? 22.971 12.178 -29.087 1.00 36.00 283 GLU A CA 1
ATOM 2258 C C . GLU A 1 283 ? 22.484 13.539 -28.581 1.00 36.00 283 GLU A C 1
ATOM 2260 O O . GLU A 1 283 ? 21.291 13.858 -28.588 1.00 36.00 283 GLU A O 1
ATOM 2265 N N . ILE A 1 284 ? 23.435 14.351 -28.124 1.00 36.84 284 ILE A N 1
ATOM 2266 C CA . ILE A 1 284 ? 23.246 15.777 -27.883 1.00 36.84 284 ILE A CA 1
ATOM 2267 C C . ILE A 1 284 ? 23.145 16.429 -29.264 1.00 36.84 284 ILE A C 1
ATOM 2269 O O . ILE A 1 284 ? 24.147 16.581 -29.957 1.00 36.84 284 ILE A O 1
ATOM 2273 N N . SER A 1 285 ? 21.935 16.793 -29.691 1.00 33.31 285 SER A N 1
ATOM 2274 C CA . SER A 1 285 ? 21.751 17.512 -30.951 1.00 33.31 285 SER A CA 1
ATOM 2275 C C . SER A 1 285 ? 22.222 18.963 -30.802 1.00 33.31 285 SER A C 1
ATOM 2277 O O . SER A 1 285 ? 21.475 19.821 -30.329 1.00 33.31 285 SER A O 1
ATOM 2279 N N . SER A 1 286 ? 23.452 19.250 -31.211 1.00 34.16 286 SER A N 1
ATOM 2280 C CA . SER A 1 286 ? 23.894 20.602 -31.551 1.00 34.16 286 SER A CA 1
ATOM 2281 C C . SER A 1 286 ? 23.599 20.847 -33.030 1.00 34.16 286 SER A C 1
ATOM 2283 O O . SER A 1 286 ? 24.406 20.512 -33.894 1.00 34.16 286 SER A O 1
ATOM 2285 N N . SER A 1 287 ? 22.418 21.377 -33.338 1.00 33.56 287 SER A N 1
ATOM 2286 C CA . SER A 1 287 ? 22.115 21.886 -34.676 1.00 33.56 287 SER A CA 1
ATOM 2287 C C . SER A 1 287 ? 22.402 23.381 -34.711 1.00 33.56 287 SER A C 1
ATOM 2289 O O . SER A 1 287 ? 21.594 24.147 -34.203 1.00 33.56 287 SER A O 1
ATOM 2291 N N . ASP A 1 288 ? 23.534 23.764 -35.298 1.00 32.16 288 ASP A N 1
ATOM 2292 C CA . ASP A 1 288 ? 23.709 25.056 -35.968 1.00 32.16 288 ASP A CA 1
ATOM 2293 C C . ASP A 1 288 ? 24.926 24.984 -36.895 1.00 32.16 288 ASP A C 1
ATOM 2295 O O . ASP A 1 288 ? 26.068 25.147 -36.467 1.00 32.16 288 ASP A O 1
ATOM 2299 N N . THR A 1 289 ? 24.694 24.715 -38.183 1.00 30.02 289 THR A N 1
ATOM 2300 C CA . THR A 1 289 ? 25.474 25.334 -39.268 1.00 30.02 289 THR A CA 1
ATOM 2301 C C . THR A 1 289 ? 24.764 25.191 -40.618 1.00 30.02 289 THR A C 1
ATOM 2303 O O . THR A 1 289 ? 24.340 24.114 -41.030 1.00 30.02 289 THR A O 1
ATOM 2306 N N . VAL A 1 290 ? 24.611 26.343 -41.266 1.00 31.47 290 VAL A N 1
ATOM 2307 C CA . VAL A 1 290 ? 23.982 26.643 -42.564 1.00 31.47 290 VAL A CA 1
ATOM 2308 C C . VAL A 1 290 ? 24.867 26.129 -43.726 1.00 31.47 290 VAL A C 1
ATOM 2310 O O . VAL A 1 290 ? 26.083 26.033 -43.545 1.00 31.47 290 VAL A O 1
ATOM 2313 N N . PRO A 1 291 ? 24.309 25.776 -44.907 1.00 31.69 291 PRO A N 1
ATOM 2314 C CA . PRO A 1 291 ? 25.005 24.981 -45.921 1.00 31.69 291 PRO A CA 1
ATOM 2315 C C . PRO A 1 291 ? 25.910 25.817 -46.840 1.00 31.69 291 PRO A C 1
ATOM 2317 O O . PRO A 1 291 ? 25.626 26.980 -47.123 1.00 31.69 291 PRO A O 1
ATOM 2320 N N . ARG A 1 292 ? 26.966 25.194 -47.382 1.00 28.80 292 ARG A N 1
ATOM 2321 C CA . ARG A 1 292 ? 27.677 25.680 -48.578 1.00 28.80 292 ARG A CA 1
ATOM 2322 C C . ARG A 1 292 ? 27.756 24.583 -49.634 1.00 28.80 292 ARG A C 1
ATOM 2324 O O . ARG A 1 292 ? 28.210 23.476 -49.364 1.00 28.80 292 ARG A O 1
ATOM 2331 N N . GLU A 1 293 ? 27.292 24.946 -50.822 1.00 30.12 293 GLU A N 1
ATOM 2332 C CA . GLU A 1 293 ? 27.331 24.188 -52.070 1.00 30.12 293 GLU A CA 1
ATOM 2333 C C . GLU A 1 293 ? 28.758 24.036 -52.623 1.00 30.12 293 GLU A C 1
ATOM 2335 O O . GLU A 1 293 ? 29.609 24.907 -52.422 1.00 30.12 293 GLU A O 1
ATOM 2340 N N . GLY A 1 294 ? 28.987 22.968 -53.399 1.00 29.83 294 GLY A N 1
ATOM 2341 C CA . GLY A 1 294 ? 30.209 22.790 -54.189 1.00 29.83 294 GLY A CA 1
ATOM 2342 C C . GLY A 1 294 ? 30.308 21.456 -54.946 1.00 29.83 294 GLY A C 1
ATOM 2343 O O . GLY A 1 294 ? 30.889 20.515 -54.428 1.00 29.83 294 GLY A O 1
ATOM 2344 N N . ARG A 1 295 ? 29.737 21.431 -56.161 1.00 30.83 295 ARG A N 1
ATOM 2345 C CA . ARG A 1 295 ? 30.047 20.659 -57.398 1.00 30.83 295 ARG A CA 1
ATOM 2346 C C . ARG A 1 295 ? 30.730 19.273 -57.362 1.00 30.83 295 ARG A C 1
ATOM 2348 O O . ARG A 1 295 ? 31.879 19.133 -56.965 1.00 30.83 295 ARG A O 1
ATOM 2355 N N . ASP A 1 296 ? 30.024 18.332 -57.999 1.00 32.00 296 ASP A N 1
ATOM 2356 C CA . ASP A 1 296 ? 30.415 17.343 -59.026 1.00 32.00 296 ASP A CA 1
ATOM 2357 C C . ASP A 1 296 ? 31.855 16.802 -59.094 1.00 32.00 296 ASP A C 1
ATOM 2359 O O . ASP A 1 296 ? 32.805 17.517 -59.395 1.00 32.00 296 ASP A O 1
ATOM 2363 N N . THR A 1 297 ? 31.985 15.471 -59.047 1.00 30.69 297 THR A N 1
ATOM 2364 C CA . THR A 1 297 ? 32.411 14.662 -60.212 1.00 30.69 297 THR A CA 1
ATOM 2365 C C . THR A 1 297 ? 32.224 13.164 -59.942 1.00 30.69 297 THR A C 1
ATOM 2367 O O . THR A 1 297 ? 32.476 12.656 -58.852 1.00 30.69 297 THR A O 1
ATOM 2370 N N . ALA A 1 298 ? 31.757 12.450 -60.965 1.00 34.16 298 ALA A N 1
ATOM 2371 C CA . ALA A 1 298 ? 31.532 11.013 -60.962 1.00 34.16 298 ALA A CA 1
ATOM 2372 C C . ALA A 1 298 ? 32.838 10.216 -61.124 1.00 34.16 298 ALA A C 1
ATOM 2374 O O . ALA A 1 298 ? 33.644 10.523 -62.003 1.00 34.16 298 ALA A O 1
ATOM 2375 N N . ARG A 1 299 ? 32.982 9.108 -60.383 1.00 31.55 299 ARG A N 1
ATOM 2376 C CA . ARG A 1 299 ? 33.710 7.925 -60.867 1.00 31.55 299 ARG A CA 1
ATOM 2377 C C . ARG A 1 299 ? 33.272 6.662 -60.123 1.00 31.55 299 ARG A C 1
ATOM 2379 O O . ARG A 1 299 ? 33.353 6.585 -58.903 1.00 31.55 299 ARG A O 1
ATOM 2386 N N . ALA A 1 300 ? 32.802 5.683 -60.889 1.00 35.94 300 ALA A N 1
ATOM 2387 C CA . ALA A 1 300 ? 32.460 4.349 -60.421 1.00 35.94 300 ALA A CA 1
ATOM 2388 C C . ALA A 1 300 ? 33.727 3.533 -60.122 1.00 35.94 300 ALA A C 1
ATOM 2390 O O . ALA A 1 300 ? 34.629 3.478 -60.958 1.00 35.94 300 ALA A O 1
ATOM 2391 N N . ALA A 1 301 ? 33.761 2.864 -58.968 1.00 29.14 301 ALA A N 1
ATOM 2392 C CA . ALA A 1 301 ? 34.563 1.667 -58.733 1.00 29.14 301 ALA A CA 1
ATOM 2393 C C . ALA A 1 301 ? 33.965 0.861 -57.566 1.00 29.14 301 ALA A C 1
ATOM 2395 O O . ALA A 1 301 ? 33.598 1.397 -56.525 1.00 29.14 301 ALA A O 1
ATOM 2396 N N . THR A 1 302 ? 33.846 -0.436 -57.806 1.00 39.34 302 THR A N 1
ATOM 2397 C CA . THR A 1 302 ? 33.362 -1.530 -56.957 1.00 39.34 302 THR A CA 1
ATOM 2398 C C . THR A 1 302 ? 33.880 -1.527 -55.513 1.00 39.34 302 THR A C 1
ATOM 2400 O O . THR A 1 302 ? 35.091 -1.554 -55.307 1.00 39.34 302 THR A O 1
ATOM 2403 N N . ALA A 1 303 ? 32.983 -1.632 -54.524 1.00 27.94 303 ALA A N 1
ATOM 2404 C CA . ALA A 1 303 ? 33.313 -2.064 -53.163 1.00 27.94 303 ALA A CA 1
ATOM 2405 C C . ALA A 1 303 ? 32.055 -2.571 -52.428 1.00 27.94 303 ALA A C 1
ATOM 2407 O O . ALA A 1 303 ? 31.032 -1.897 -52.461 1.00 27.94 303 ALA A O 1
ATOM 2408 N N . PHE A 1 304 ? 32.175 -3.770 -51.841 1.00 29.34 304 PHE A N 1
ATOM 2409 C CA . PHE A 1 304 ? 31.497 -4.392 -50.685 1.00 29.34 304 PHE A CA 1
ATOM 2410 C C . PHE A 1 304 ? 30.164 -3.802 -50.171 1.00 29.34 304 PHE A C 1
ATOM 2412 O O . PHE A 1 304 ? 30.042 -2.584 -50.075 1.00 29.34 304 PHE A O 1
ATOM 2419 N N . PRO A 1 305 ? 29.185 -4.633 -49.739 1.00 30.02 305 PRO A N 1
ATOM 2420 C CA . PRO A 1 305 ? 27.931 -4.132 -49.177 1.00 30.02 305 PRO A CA 1
ATOM 2421 C C . PRO A 1 305 ? 28.242 -3.218 -47.989 1.00 30.02 305 PRO A C 1
ATOM 2423 O O . PRO A 1 305 ? 28.687 -3.655 -46.930 1.00 30.02 305 PRO A O 1
ATOM 2426 N N . SER A 1 306 ? 28.097 -1.915 -48.230 1.00 30.61 306 SER A N 1
ATOM 2427 C CA . SER A 1 306 ? 28.412 -0.871 -47.266 1.00 30.61 306 SER A CA 1
ATOM 2428 C C . SER A 1 306 ? 27.578 -1.061 -46.004 1.00 30.61 306 SER A C 1
ATOM 2430 O O . SER A 1 306 ? 26.411 -1.447 -46.078 1.00 30.61 306 SER A O 1
ATOM 2432 N N . ALA A 1 307 ? 28.176 -0.727 -44.864 1.00 35.19 307 ALA A N 1
ATOM 2433 C CA . ALA A 1 307 ? 27.599 -0.677 -43.524 1.00 35.19 307 ALA A CA 1
ATOM 2434 C C . ALA A 1 307 ? 26.448 0.355 -43.371 1.00 35.19 307 ALA A C 1
ATOM 2436 O O . ALA A 1 307 ? 26.400 1.122 -42.413 1.00 35.19 307 ALA A O 1
ATOM 2437 N N . SER A 1 308 ? 25.522 0.414 -44.333 1.00 40.41 308 SER A N 1
ATOM 2438 C CA . SER A 1 308 ? 24.431 1.389 -44.423 1.00 40.41 308 SER A CA 1
ATOM 2439 C C . SER A 1 308 ? 23.028 0.776 -44.293 1.00 40.41 308 SER A C 1
ATOM 2441 O O . SER A 1 308 ? 22.037 1.512 -44.307 1.00 40.41 308 SER A O 1
ATOM 2443 N N . GLU A 1 309 ? 22.920 -0.537 -44.060 1.00 31.78 309 GLU A N 1
ATOM 2444 C CA . GLU A 1 309 ? 21.651 -1.175 -43.667 1.00 31.78 309 GLU A CA 1
ATOM 2445 C C . GLU A 1 309 ? 21.532 -1.422 -42.154 1.00 31.78 309 GLU A C 1
ATOM 2447 O O . GLU A 1 309 ? 20.440 -1.286 -41.600 1.00 31.78 309 GLU A O 1
ATOM 2452 N N . GLU A 1 310 ? 22.641 -1.644 -41.440 1.00 31.34 310 GLU A N 1
ATOM 2453 C CA . GLU A 1 310 ? 22.632 -1.783 -39.971 1.00 31.34 310 GLU A CA 1
ATOM 2454 C C . GLU A 1 310 ? 22.450 -0.439 -39.240 1.00 31.34 310 GLU A C 1
ATOM 2456 O O . GLU A 1 310 ? 21.940 -0.392 -38.122 1.00 31.34 310 GLU A O 1
ATOM 2461 N N . ALA A 1 311 ? 22.739 0.686 -39.902 1.00 36.62 311 ALA A N 1
ATOM 2462 C CA . ALA A 1 311 ? 22.562 2.028 -39.343 1.00 36.62 311 ALA A CA 1
ATOM 2463 C C . ALA A 1 311 ? 21.089 2.510 -39.282 1.00 36.62 311 ALA A C 1
ATOM 2465 O O . ALA A 1 311 ? 20.809 3.577 -38.733 1.00 36.62 311 ALA A O 1
ATOM 2466 N N . LYS A 1 312 ? 20.117 1.745 -39.810 1.00 38.19 312 LYS A N 1
ATOM 2467 C CA . LYS A 1 312 ? 18.708 2.172 -39.976 1.00 38.19 312 LYS A CA 1
ATOM 2468 C C . LYS A 1 312 ? 17.729 1.772 -38.859 1.00 38.19 312 LYS A C 1
ATOM 2470 O O . LYS A 1 312 ? 16.518 1.886 -39.048 1.00 38.19 312 LYS A O 1
ATOM 2475 N N . ARG A 1 313 ? 18.182 1.359 -37.668 1.00 39.75 313 ARG A N 1
ATOM 2476 C CA . ARG A 1 313 ? 17.269 1.037 -36.542 1.00 39.75 313 ARG A CA 1
ATOM 2477 C C . ARG A 1 313 ? 17.526 1.783 -35.228 1.00 39.75 313 ARG A C 1
ATOM 2479 O O . ARG A 1 313 ? 17.078 1.334 -34.179 1.00 39.75 313 ARG A O 1
ATOM 2486 N N . HIS A 1 314 ? 18.106 2.981 -35.258 1.00 44.91 314 HIS A N 1
ATOM 2487 C CA . HIS A 1 314 ? 18.027 3.878 -34.099 1.00 44.91 314 HIS A CA 1
ATOM 2488 C C . HIS A 1 314 ? 16.652 4.556 -34.068 1.00 44.91 314 HIS A C 1
ATOM 2490 O O . HIS A 1 314 ? 16.411 5.589 -34.692 1.00 44.91 314 HIS A O 1
ATOM 2496 N N . LYS A 1 315 ? 15.693 3.935 -33.376 1.00 55.47 315 LYS A N 1
ATOM 2497 C CA . LYS A 1 315 ? 14.355 4.503 -33.175 1.00 55.47 315 LYS A CA 1
ATOM 2498 C C . LYS A 1 315 ? 14.509 5.787 -32.352 1.00 55.47 315 LYS A C 1
ATOM 2500 O O . LYS A 1 315 ? 14.806 5.716 -31.163 1.00 55.47 315 LYS A O 1
ATOM 2505 N N . LYS A 1 316 ? 14.336 6.956 -32.982 1.00 67.69 316 LYS A N 1
ATOM 2506 C CA . LYS A 1 316 ? 14.404 8.258 -32.299 1.00 67.69 316 LYS A CA 1
ATOM 2507 C C . LYS A 1 316 ? 13.484 8.233 -31.077 1.00 67.69 316 LYS A C 1
ATOM 2509 O O . LYS A 1 316 ? 12.299 7.914 -31.201 1.00 67.69 316 LYS A O 1
ATOM 2514 N N . ILE A 1 317 ? 14.033 8.544 -29.903 1.00 81.38 317 ILE A N 1
ATOM 2515 C CA . ILE A 1 317 ? 13.261 8.576 -28.662 1.00 81.38 317 ILE A CA 1
ATOM 2516 C C . ILE A 1 317 ? 12.161 9.632 -28.796 1.00 81.38 317 ILE A C 1
ATOM 2518 O O . ILE A 1 317 ? 12.433 10.808 -29.043 1.00 81.38 317 ILE A O 1
ATOM 2522 N N . GLN A 1 318 ? 10.909 9.204 -28.643 1.00 87.69 318 GLN A N 1
ATOM 2523 C CA . GLN A 1 318 ? 9.750 10.083 -28.720 1.00 87.69 318 GLN A CA 1
ATOM 2524 C C . GLN A 1 318 ? 9.361 10.581 -27.326 1.00 87.69 318 GLN A C 1
ATOM 2526 O O . GLN A 1 318 ? 9.173 9.784 -26.406 1.00 87.69 318 GLN A O 1
ATOM 2531 N N . PHE A 1 319 ? 9.182 11.898 -27.205 1.00 91.19 319 PHE A N 1
ATOM 2532 C CA . PHE A 1 319 ? 8.700 12.548 -25.989 1.00 91.19 319 PHE A CA 1
ATOM 2533 C C . PHE A 1 319 ? 7.247 13.007 -26.116 1.00 91.19 319 PHE A C 1
ATOM 2535 O O . PHE A 1 319 ? 6.789 13.512 -27.153 1.00 91.19 319 PHE A O 1
ATOM 2542 N N . PHE A 1 320 ? 6.532 12.863 -25.009 1.00 92.62 320 PHE A N 1
ATOM 2543 C CA . PHE A 1 320 ? 5.108 13.118 -24.871 1.00 92.62 320 PHE A CA 1
ATOM 2544 C C . PHE A 1 320 ? 4.850 14.043 -23.681 1.00 92.62 320 PHE A C 1
ATOM 2546 O O . PHE A 1 320 ? 5.663 14.139 -22.757 1.00 92.62 320 PHE A O 1
ATOM 2553 N N . SER A 1 321 ? 3.688 14.700 -23.689 1.00 94.88 321 SER A N 1
ATOM 2554 C CA . SER A 1 321 ? 3.053 15.131 -22.441 1.00 94.88 321 SER A CA 1
ATOM 2555 C C . SER A 1 321 ? 2.693 13.900 -21.605 1.00 94.88 321 SER A C 1
ATOM 2557 O O . SER A 1 321 ? 2.603 12.792 -22.135 1.00 94.88 321 SER A O 1
ATOM 2559 N N . PHE A 1 322 ? 2.460 14.061 -20.304 1.00 94.62 322 PHE A N 1
ATOM 2560 C CA . PHE A 1 322 ? 2.120 12.924 -19.447 1.00 94.62 322 PHE A CA 1
ATOM 2561 C C . PHE A 1 322 ? 0.818 12.237 -19.887 1.00 94.62 322 PHE A C 1
ATOM 2563 O O . PHE A 1 322 ? 0.762 11.013 -19.970 1.00 94.62 322 PHE A O 1
ATOM 2570 N N . ASP A 1 323 ? -0.210 13.008 -20.250 1.00 94.19 323 ASP A N 1
ATOM 2571 C CA . ASP A 1 323 ? -1.469 12.439 -20.747 1.00 94.19 323 ASP A CA 1
ATOM 2572 C C . ASP A 1 323 ? -1.299 11.789 -22.131 1.00 94.19 323 ASP A C 1
ATOM 2574 O O . ASP A 1 323 ? -1.872 10.729 -22.394 1.00 94.19 323 ASP A O 1
ATOM 2578 N N . GLY A 1 324 ? -0.429 12.349 -22.982 1.00 95.38 324 GLY A N 1
ATOM 2579 C CA . GLY A 1 324 ? -0.031 11.719 -24.242 1.00 95.38 324 GLY A CA 1
ATOM 2580 C C . GLY A 1 324 ? 0.698 10.390 -24.023 1.00 95.38 324 GLY A C 1
ATOM 2581 O O . GLY A 1 324 ? 0.413 9.412 -24.711 1.00 95.38 324 GLY A O 1
ATOM 2582 N N . LEU A 1 325 ? 1.581 10.322 -23.023 1.00 95.25 325 LEU A N 1
ATOM 2583 C CA . LEU A 1 325 ? 2.288 9.101 -22.647 1.00 95.25 325 LEU A CA 1
ATOM 2584 C C . LEU A 1 325 ? 1.324 8.034 -22.112 1.00 95.25 325 LEU A C 1
ATOM 2586 O O . LEU A 1 325 ? 1.449 6.868 -22.474 1.00 95.25 325 LEU A O 1
ATOM 2590 N N . ARG A 1 326 ? 0.336 8.419 -21.295 1.00 95.12 326 ARG A N 1
ATOM 2591 C CA . ARG A 1 326 ? -0.705 7.498 -20.810 1.00 95.12 326 ARG A CA 1
ATOM 2592 C C . ARG A 1 326 ? -1.514 6.910 -21.961 1.00 95.12 326 ARG A C 1
ATOM 2594 O O . ARG A 1 326 ? -1.711 5.700 -22.008 1.00 95.12 326 ARG A O 1
ATOM 2601 N N . SER A 1 327 ? -1.947 7.751 -22.902 1.00 95.44 327 SER A N 1
ATOM 2602 C CA . SER A 1 327 ? -2.660 7.292 -24.099 1.00 95.44 327 SER A CA 1
ATOM 2603 C C . SER A 1 327 ? -1.792 6.349 -24.941 1.00 95.44 327 SER A C 1
ATOM 2605 O O . SER A 1 327 ? -2.250 5.281 -25.342 1.00 95.44 327 SER A O 1
ATOM 2607 N N . HIS A 1 328 ? -0.516 6.692 -25.132 1.00 94.94 328 HIS A N 1
ATOM 2608 C CA . HIS A 1 328 ? 0.450 5.853 -25.833 1.00 94.94 328 HIS A CA 1
ATOM 2609 C C . HIS A 1 328 ? 0.638 4.483 -25.165 1.00 94.94 328 HIS A C 1
ATOM 2611 O O . HIS A 1 328 ? 0.516 3.457 -25.831 1.00 94.94 328 HIS A O 1
ATOM 2617 N N . ALA A 1 329 ? 0.907 4.456 -23.856 1.00 93.44 329 ALA A N 1
ATOM 2618 C CA . ALA A 1 329 ? 1.135 3.227 -23.100 1.00 93.44 329 ALA A CA 1
ATOM 2619 C C . ALA A 1 329 ? -0.101 2.319 -23.100 1.00 93.44 329 ALA A C 1
ATOM 2621 O O . ALA A 1 329 ? 0.022 1.113 -23.314 1.00 93.44 329 ALA A O 1
ATOM 2622 N N . LYS A 1 330 ? -1.296 2.906 -22.964 1.00 94.50 330 LYS A N 1
ATOM 2623 C CA . LYS A 1 330 ? -2.558 2.171 -23.049 1.00 94.50 330 LYS A CA 1
ATOM 2624 C C . LYS A 1 330 ? -2.762 1.546 -24.430 1.00 94.50 330 LYS A C 1
ATOM 2626 O O . LYS A 1 330 ? -3.055 0.360 -24.518 1.00 94.50 330 LYS A O 1
ATOM 2631 N N . ASN A 1 331 ? -2.580 2.320 -25.499 1.00 93.94 331 ASN A N 1
ATOM 2632 C CA . ASN A 1 331 ? -2.898 1.869 -26.855 1.00 93.94 331 ASN A CA 1
ATOM 2633 C C . ASN A 1 331 ? -1.845 0.921 -27.444 1.00 93.94 331 ASN A C 1
ATOM 2635 O O . ASN A 1 331 ? -2.195 0.013 -28.187 1.00 93.94 331 ASN A O 1
ATOM 2639 N N . LYS A 1 332 ? -0.559 1.142 -27.147 1.00 92.25 332 LYS A N 1
ATOM 2640 C CA . LYS A 1 332 ? 0.551 0.402 -27.767 1.00 92.25 332 LYS A CA 1
ATOM 2641 C C . LYS A 1 332 ? 1.082 -0.744 -26.911 1.00 92.25 332 LYS A C 1
ATOM 2643 O O . LYS A 1 332 ? 1.594 -1.716 -27.453 1.00 92.25 332 LYS A O 1
ATOM 2648 N N . HIS A 1 333 ? 1.013 -0.601 -25.590 1.00 90.06 333 HIS A N 1
ATOM 2649 C CA . HIS A 1 333 ? 1.610 -1.543 -24.642 1.00 90.06 333 HIS A CA 1
ATOM 2650 C C . HIS A 1 333 ? 0.571 -2.194 -23.722 1.00 90.06 333 HIS A C 1
ATOM 2652 O O . HIS A 1 333 ? 0.947 -2.985 -22.864 1.00 90.06 333 HIS A O 1
ATOM 2658 N N . HIS A 1 334 ? -0.718 -1.874 -23.893 1.00 90.12 334 HIS A N 1
ATOM 2659 C CA . HIS A 1 334 ? -1.821 -2.379 -23.067 1.00 90.12 334 HIS A CA 1
ATOM 2660 C C . HIS A 1 334 ? -1.654 -2.083 -21.567 1.00 90.12 334 HIS A C 1
ATOM 2662 O O . HIS A 1 334 ? -2.146 -2.810 -20.710 1.00 90.12 334 HIS A O 1
ATOM 2668 N N . ILE A 1 335 ? -0.974 -0.980 -21.238 1.00 90.56 335 ILE A N 1
ATOM 2669 C CA . ILE A 1 335 ? -0.752 -0.548 -19.855 1.00 90.56 335 ILE A CA 1
ATOM 2670 C C . ILE A 1 335 ? -1.837 0.454 -19.476 1.00 90.56 335 ILE A C 1
ATOM 2672 O O . ILE A 1 335 ? -1.797 1.617 -19.879 1.00 90.56 335 ILE A O 1
ATOM 2676 N N . GLU A 1 336 ? -2.810 0.013 -18.683 1.00 87.62 336 GLU A N 1
ATOM 2677 C CA . GLU A 1 336 ? -3.912 0.877 -18.241 1.00 87.62 336 GLU A CA 1
ATOM 2678 C C . GLU A 1 336 ? -3.467 1.936 -17.228 1.00 87.62 336 GLU A C 1
ATOM 2680 O O . GLU A 1 336 ? -3.885 3.097 -17.285 1.00 87.62 336 GLU A O 1
ATOM 2685 N N . LEU A 1 337 ? -2.608 1.522 -16.297 1.00 86.88 337 LEU A N 1
ATOM 2686 C CA . LEU A 1 337 ? -2.124 2.339 -15.195 1.00 86.88 337 LEU A CA 1
ATOM 2687 C C . LEU A 1 337 ? -0.616 2.473 -15.294 1.00 86.88 337 LEU A C 1
ATOM 2689 O O . LEU A 1 337 ? 0.121 1.518 -15.052 1.00 86.88 337 LEU A O 1
ATOM 2693 N N . LEU A 1 338 ? -0.194 3.680 -15.650 1.00 90.50 338 LEU A N 1
ATOM 2694 C CA . LEU A 1 338 ? 1.199 4.039 -15.833 1.00 90.50 338 LEU A CA 1
ATOM 2695 C C . LEU A 1 338 ? 1.857 4.337 -14.482 1.00 90.50 338 LEU A C 1
ATOM 2697 O O . LEU A 1 338 ? 1.319 5.105 -13.681 1.00 90.50 338 LEU A O 1
ATOM 2701 N N . ARG A 1 339 ? 3.010 3.718 -14.251 1.00 90.75 339 ARG A N 1
ATOM 2702 C CA . ARG A 1 339 ? 3.765 3.739 -12.996 1.00 90.75 339 ARG A CA 1
ATOM 2703 C C . ARG A 1 339 ? 5.190 4.236 -13.228 1.00 90.75 339 ARG A C 1
ATOM 2705 O O . ARG A 1 339 ? 5.587 4.506 -14.364 1.00 90.75 339 ARG A O 1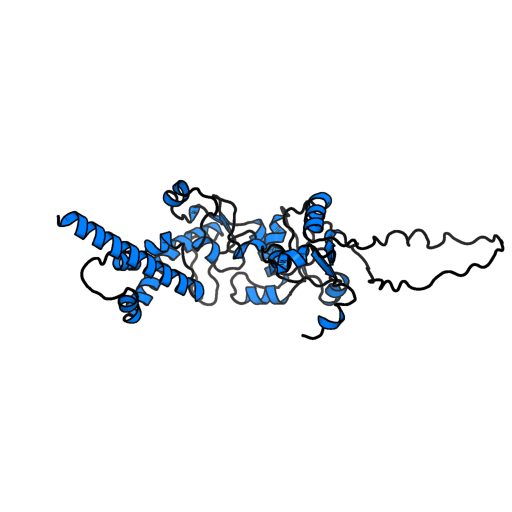
ATOM 2712 N N . ASP A 1 340 ? 5.951 4.408 -12.153 1.00 90.88 340 ASP A N 1
ATOM 2713 C CA . ASP A 1 340 ? 7.290 5.006 -12.226 1.00 90.88 340 ASP A CA 1
ATOM 2714 C C . ASP A 1 340 ? 8.258 4.175 -13.086 1.00 90.88 340 ASP A C 1
ATOM 2716 O O . ASP A 1 340 ? 9.108 4.744 -13.772 1.00 90.88 340 ASP A O 1
ATOM 2720 N N . GLU A 1 341 ? 8.085 2.851 -13.138 1.00 91.44 341 GLU A N 1
ATOM 2721 C CA . GLU A 1 341 ? 8.884 1.948 -13.971 1.00 91.44 341 GLU A CA 1
ATOM 2722 C C . GLU A 1 341 ? 8.520 1.963 -15.465 1.00 91.44 341 GLU A C 1
ATOM 2724 O O . GLU A 1 341 ? 9.219 1.346 -16.266 1.00 91.44 341 GLU A O 1
ATOM 2729 N N . ASP A 1 342 ? 7.453 2.655 -15.877 1.00 91.75 342 ASP A N 1
ATOM 2730 C CA . ASP A 1 342 ? 7.042 2.731 -17.289 1.00 91.75 342 ASP A CA 1
ATOM 2731 C C . ASP A 1 342 ? 7.520 3.999 -17.990 1.00 91.75 342 ASP A C 1
ATOM 2733 O O . ASP A 1 342 ? 7.535 4.071 -19.225 1.00 91.75 342 ASP A O 1
ATOM 2737 N N . LEU A 1 343 ? 7.862 5.022 -17.208 1.00 92.19 343 LEU A N 1
ATOM 2738 C CA . LEU A 1 343 ? 8.153 6.356 -17.704 1.00 92.19 343 LEU A CA 1
ATOM 2739 C C . LEU A 1 343 ? 9.579 6.762 -17.374 1.00 92.19 343 LEU A C 1
ATOM 2741 O O . LEU A 1 343 ? 10.118 6.453 -16.313 1.00 92.19 343 LEU A O 1
ATOM 2745 N N . PHE A 1 344 ? 10.176 7.528 -18.270 1.00 90.75 344 PHE A N 1
ATOM 2746 C CA . PHE A 1 344 ? 11.374 8.286 -17.956 1.00 90.75 344 PHE A CA 1
ATOM 2747 C C . PHE A 1 344 ? 11.158 9.766 -18.220 1.00 90.75 344 PHE A C 1
ATOM 2749 O O . PHE A 1 344 ? 10.262 10.170 -18.964 1.00 90.75 344 PHE A O 1
ATOM 2756 N N . TYR A 1 345 ? 11.983 10.573 -17.569 1.00 88.31 345 TYR A N 1
ATOM 2757 C CA . TYR A 1 345 ? 11.941 12.020 -17.644 1.00 88.31 345 TYR A CA 1
ATOM 2758 C C . TYR A 1 345 ? 13.286 12.524 -18.149 1.00 88.31 345 TYR A C 1
ATOM 2760 O O . TYR A 1 345 ? 14.319 12.202 -17.564 1.00 88.31 345 TYR A O 1
ATOM 2768 N N . GLN A 1 346 ? 13.263 13.341 -19.199 1.00 84.00 346 GLN A N 1
ATOM 2769 C CA . GLN A 1 346 ? 14.439 14.069 -19.658 1.00 84.00 346 GLN A CA 1
ATOM 2770 C C . GLN A 1 346 ? 14.161 15.569 -19.527 1.00 84.00 346 GLN A C 1
ATOM 2772 O O . GLN A 1 346 ? 13.321 16.094 -20.262 1.00 84.00 346 GLN A O 1
ATOM 2777 N N . PRO A 1 347 ? 14.816 16.282 -18.591 1.00 71.75 347 PRO A N 1
ATOM 2778 C CA . PRO A 1 347 ? 14.645 17.721 -18.503 1.00 71.75 347 PRO A CA 1
ATOM 2779 C C . PRO A 1 347 ? 15.125 18.381 -19.807 1.00 71.75 347 PRO A C 1
ATOM 2781 O O . PRO A 1 347 ? 16.093 17.914 -20.411 1.00 71.75 347 PRO A O 1
ATOM 2784 N N . PRO A 1 348 ? 14.495 19.488 -20.232 1.00 63.16 348 PRO A N 1
ATOM 2785 C CA . PRO A 1 348 ? 15.023 20.326 -21.301 1.00 63.16 348 PRO A CA 1
ATOM 2786 C C . PRO A 1 348 ? 16.480 20.712 -21.012 1.00 63.16 348 PRO A C 1
ATOM 2788 O O . PRO A 1 348 ? 16.829 20.984 -19.862 1.00 63.16 348 PRO A O 1
ATOM 2791 N N . SER A 1 349 ? 17.318 20.787 -22.044 1.00 57.16 349 SER A N 1
ATOM 2792 C CA . SER A 1 349 ? 18.766 21.048 -21.958 1.00 57.16 349 SER A CA 1
ATOM 2793 C C . SER A 1 349 ? 19.168 22.335 -21.213 1.00 57.16 349 SER A C 1
ATOM 2795 O O . SER A 1 349 ? 20.305 22.442 -20.776 1.00 57.16 349 SER A O 1
ATOM 2797 N N . HIS A 1 350 ? 18.253 23.285 -20.987 1.00 46.91 350 HIS A N 1
ATOM 2798 C CA . HIS A 1 350 ? 18.497 24.488 -20.172 1.00 46.91 350 HIS A CA 1
ATOM 2799 C C . HIS A 1 350 ? 18.275 24.286 -18.654 1.00 46.91 350 HIS A C 1
ATOM 2801 O O . HIS A 1 350 ? 18.621 25.153 -17.856 1.00 46.91 350 HIS A O 1
ATOM 2807 N N . LEU A 1 351 ? 17.690 23.157 -18.234 1.00 45.06 351 LEU A N 1
ATOM 2808 C CA . LEU A 1 351 ? 17.403 22.812 -16.830 1.00 45.06 351 LEU A CA 1
ATOM 2809 C C . LEU A 1 351 ? 18.346 21.736 -16.264 1.00 45.06 351 LEU A C 1
ATOM 2811 O O . LEU A 1 351 ? 18.358 21.515 -15.052 1.00 45.06 351 LEU A O 1
ATOM 2815 N N . SER A 1 352 ? 19.149 21.083 -17.109 1.00 38.31 352 SER A N 1
ATOM 2816 C CA . SER A 1 352 ? 20.078 20.005 -16.731 1.00 38.31 352 SER A CA 1
ATOM 2817 C C . SER A 1 352 ? 21.198 20.459 -15.785 1.00 38.31 352 SER A C 1
ATOM 2819 O O . SER A 1 352 ? 21.671 19.664 -14.980 1.00 38.31 352 SER A O 1
ATOM 2821 N N . VAL A 1 353 ? 21.569 21.744 -15.799 1.00 35.34 353 VAL A N 1
ATOM 2822 C CA . VAL A 1 353 ? 22.656 22.295 -14.964 1.00 35.34 353 VAL A CA 1
ATOM 2823 C C . VAL A 1 353 ? 22.259 22.446 -13.484 1.00 35.34 353 VAL A C 1
ATOM 2825 O O . VAL A 1 353 ? 23.125 22.510 -12.617 1.00 35.34 353 VAL A O 1
ATOM 2828 N N . ARG A 1 354 ? 20.958 22.470 -13.151 1.00 35.19 354 ARG A N 1
ATOM 2829 C CA . ARG A 1 354 ? 20.493 22.720 -11.769 1.00 35.19 354 ARG A CA 1
ATOM 2830 C C . ARG A 1 354 ? 20.102 21.476 -10.969 1.00 35.19 354 ARG A C 1
ATOM 2832 O O . ARG A 1 354 ? 19.941 21.593 -9.763 1.00 35.19 354 ARG A O 1
ATOM 2839 N N . LEU A 1 355 ? 19.949 20.308 -11.597 1.00 35.03 355 LEU A N 1
ATOM 2840 C CA . LEU A 1 355 ? 19.457 19.093 -10.921 1.00 35.03 355 LEU A CA 1
ATOM 2841 C C . LEU A 1 355 ? 20.561 18.152 -10.405 1.00 35.03 355 LEU A C 1
ATOM 2843 O O . LEU A 1 355 ? 20.245 17.216 -9.686 1.00 35.03 355 LEU A O 1
ATOM 2847 N N . PHE A 1 356 ? 21.834 18.417 -10.718 1.00 31.48 356 PHE A N 1
ATOM 2848 C CA . PHE A 1 356 ? 22.987 17.641 -10.222 1.00 31.48 356 PHE A CA 1
ATOM 2849 C C . PHE A 1 356 ? 23.765 18.339 -9.090 1.00 31.48 356 PHE A C 1
ATOM 2851 O O . PHE A 1 356 ? 24.865 17.926 -8.737 1.00 31.48 356 PHE A O 1
ATOM 2858 N N . ARG A 1 357 ? 23.203 19.408 -8.511 1.00 26.75 357 ARG A N 1
ATOM 2859 C CA . ARG A 1 357 ? 23.708 20.058 -7.293 1.00 26.75 357 ARG A CA 1
ATOM 2860 C C . ARG A 1 357 ? 22.559 20.212 -6.299 1.00 26.75 357 ARG A C 1
ATOM 2862 O O . ARG A 1 357 ? 21.922 21.262 -6.245 1.00 26.75 357 ARG A O 1
ATOM 2869 N N . SER A 1 358 ? 22.241 19.151 -5.570 1.00 29.25 358 SER A N 1
ATOM 2870 C CA . SER A 1 358 ? 21.415 19.174 -4.353 1.00 29.25 358 SER A CA 1
ATOM 2871 C C . SER A 1 358 ? 21.776 17.968 -3.511 1.00 29.25 358 SER A C 1
ATOM 2873 O O . SER A 1 358 ? 21.597 16.852 -4.044 1.00 29.25 358 SER A O 1
#

Secondary structure (DSSP, 8-state):
--HHHHHHHHHHHHHHHHHHHHHHHHHHHHH--S----HHHHTTSHHHHHHHH--SS----HHHHHHT-HHHHHHHHHHHHHHHHHHHHHHHHHTT-TT---S-TTSPPGGGSTT--EEETTT----GGGTTTSSB-HHHHHT---TT--HHHHHH----GGGEEE-HHHHHHHHHHHHHTT--TT-TTHHHHHHHT-S-EEESSSSS--EE-HHHHHHHGGG-SS--EEEPPHHHHHHH-SS---TTHHHHHTS-SHHHHHHHHSS-EEEGGGS-SS----------------------------TTSGGGG--PPP-B-HHHHHHHHHHHH--SS--GGGEEE---TTTTTTSS--

Sequence (358 aa):
MTERRQRSMNEHYYRRRRIEVEQHFNRLKSEGNFVLPTLAEFRKLPVMQLVQGKVGTSNNSFAGDLKNSLLIAELIQGDLRKWMEPVVDALSSELGYPNWKSASTKKLSPVKRLTARFKCKRCDRVAKKYSNDGCLDFEGVCAHQCPHLSEKEAKQGSWRVEDFVKDEKAIRVISQALTLCGAREDDPSSADVVKSFGPRFKCLSCSAKIVMGFSCLVGHAHRHDEMKVELEAERDIFSINIFPILEGRSATLMNLSYRSKKQRELRVYGCRHCLPGGDIRPEISSSDTVPREGRDTARAATAFPSASEEAKRHKKIQFFSFDGLRSHAKNKHHIELLRDEDLFYQPPSHLSVRLFRS

Organism: Serpula lacrymans var. lacrymans (strain S7.3) (NCBI:txid936435)

Radius of gyration: 28.65 Å; Cα contacts (8 Å, |Δi|>4): 419; chains: 1; bounding box: 77×48×96 Å

Solvent-accessible surface area (backbone atoms only — not comparable to full-atom values): 21576 Å² total; per-residue (Å²): 134,58,65,68,54,50,51,52,50,51,51,51,52,43,53,51,42,55,51,52,52,48,54,48,51,52,49,50,59,71,68,62,85,58,82,50,55,32,71,75,58,51,52,65,33,67,67,43,41,55,64,51,62,70,76,88,86,68,95,66,49,70,64,56,65,57,73,74,27,75,64,57,58,52,47,51,54,51,48,51,48,65,62,41,50,65,48,52,50,51,52,17,33,66,73,72,38,66,87,72,80,73,94,54,89,75,48,47,54,65,51,70,20,88,58,27,32,28,40,38,76,85,66,74,66,66,58,80,94,26,57,58,42,70,40,28,42,50,55,45,57,44,44,57,68,75,88,78,56,50,75,66,54,52,72,69,50,73,90,57,73,84,44,49,44,67,30,66,44,40,26,54,48,46,52,52,49,29,59,76,63,74,38,49,71,44,42,76,61,30,66,58,56,52,49,70,58,41,62,26,44,28,43,68,68,50,96,36,83,40,50,27,28,62,79,48,46,39,28,54,24,71,81,38,90,74,61,42,75,48,77,58,56,78,85,54,40,63,78,71,43,75,51,68,74,52,84,63,46,44,63,49,49,72,39,88,47,72,68,22,50,60,57,28,66,42,64,35,32,31,53,47,72,73,54,70,88,66,88,81,78,86,80,80,84,82,85,86,84,85,90,81,88,82,83,88,84,90,81,92,78,91,76,74,93,64,86,69,69,80,69,73,72,79,75,76,86,64,61,22,24,46,68,53,42,48,53,46,36,33,74,77,67,69,38,87,77,76,45,39,62,44,44,31,68,54,72,59,85,90,53,58,82,63,74,82,69,128